Protein AF-A0A1D2RE48-F1 (afdb_monomer_lite)

pLDDT: mean 91.2, std 9.69, range [45.88, 98.5]

Foldseek 3Di:
DPPPLVVVLLVLLLVLLLVLLVVCCVVQPACNLVCCQCVPVVAAFPCLSVLQPVLLSLLLSLLLSCVVSVDQLSSLSSLLSNLVNQLCCCVVVVRPRPDLQPRNDPLSSVLSNQLSVQLSVQCVVCVVPDPLVSLLRSLLRSSLRSSVSSLVRRCCPSPVPRSVPDDPVSVVRSSVSSSVNSSVSSVVSVVVVVVVVD

Structure (mmCIF, N/CA/C/O backbone):
data_AF-A0A1D2RE48-F1
#
_entry.id   AF-A0A1D2RE48-F1
#
loop_
_atom_site.group_PDB
_atom_site.id
_atom_site.type_symbol
_atom_site.label_atom_id
_atom_site.label_alt_id
_atom_site.label_comp_id
_atom_site.label_asym_id
_atom_site.label_entity_id
_atom_site.label_seq_id
_atom_site.pdbx_PDB_ins_code
_atom_site.Cartn_x
_atom_site.Cartn_y
_atom_site.Cartn_z
_atom_site.occupancy
_atom_site.B_iso_or_equiv
_atom_site.auth_seq_id
_atom_site.auth_comp_id
_atom_site.auth_asym_id
_atom_site.auth_atom_id
_atom_site.pdbx_PDB_model_num
ATOM 1 N N . MET A 1 1 ? -22.388 -17.585 22.276 1.00 47.78 1 MET A N 1
ATOM 2 C CA . MET A 1 1 ? -22.727 -16.305 21.601 1.00 47.78 1 MET A CA 1
ATOM 3 C C . MET A 1 1 ? -21.491 -15.509 21.121 1.00 47.78 1 MET A C 1
ATOM 5 O O . MET A 1 1 ? -21.576 -14.301 20.971 1.00 47.78 1 MET A O 1
ATOM 9 N N . ALA A 1 2 ? -20.359 -16.149 20.782 1.00 45.88 2 ALA A N 1
ATOM 10 C CA . ALA A 1 2 ? -19.068 -15.452 20.622 1.00 45.88 2 ALA A CA 1
ATOM 11 C C . ALA A 1 2 ? -18.451 -15.443 19.199 1.00 45.88 2 ALA A C 1
ATOM 13 O O . ALA A 1 2 ? -17.246 -15.269 19.088 1.00 45.88 2 ALA A O 1
ATOM 14 N N . ASN A 1 3 ? -19.219 -15.614 18.109 1.00 53.62 3 ASN A N 1
ATOM 15 C CA . ASN A 1 3 ? -18.614 -15.722 16.760 1.00 53.62 3 ASN A CA 1
ATOM 16 C C . ASN A 1 3 ? -19.202 -14.811 15.660 1.00 53.62 3 ASN A C 1
ATOM 18 O O . ASN A 1 3 ? -18.623 -14.707 14.584 1.00 53.62 3 ASN A O 1
ATOM 22 N N . LYS A 1 4 ? -20.324 -14.113 15.901 1.00 58.78 4 LYS A N 1
ATOM 23 C CA . LYS A 1 4 ? -20.937 -13.238 14.875 1.00 58.78 4 LYS A CA 1
ATOM 24 C C . LYS A 1 4 ? -20.185 -11.920 14.661 1.00 58.78 4 LYS A C 1
ATOM 26 O O . LYS A 1 4 ? -20.141 -11.437 13.536 1.00 58.78 4 LYS A O 1
ATOM 31 N N . THR A 1 5 ? -19.584 -11.365 15.712 1.00 66.00 5 THR A N 1
ATOM 32 C CA . THR A 1 5 ? -18.874 -10.078 15.647 1.00 66.00 5 THR A CA 1
ATOM 33 C C . THR A 1 5 ? -17.610 -10.173 14.796 1.00 66.00 5 THR A C 1
ATOM 35 O O . THR A 1 5 ? -17.372 -9.313 13.961 1.00 66.00 5 THR A O 1
ATOM 38 N N . ASN A 1 6 ? -16.864 -11.277 14.901 1.00 81.69 6 ASN A N 1
ATOM 39 C CA . ASN A 1 6 ? -15.611 -11.445 14.164 1.00 81.69 6 ASN A CA 1
ATOM 40 C C . ASN A 1 6 ? -15.829 -11.546 12.641 1.00 81.69 6 ASN A C 1
ATOM 42 O O . ASN A 1 6 ? -15.106 -10.929 11.865 1.00 81.69 6 ASN A O 1
ATOM 46 N N . LEU A 1 7 ? -16.874 -12.259 12.201 1.00 88.44 7 LEU A N 1
ATOM 47 C CA . LEU A 1 7 ? -17.187 -12.385 10.774 1.00 88.44 7 LEU A CA 1
ATOM 48 C C . LEU A 1 7 ? -17.598 -11.043 10.150 1.00 88.44 7 LEU A C 1
ATOM 50 O O . LEU A 1 7 ? -17.170 -10.727 9.044 1.00 88.44 7 LEU A O 1
ATOM 54 N N . GLN A 1 8 ? -18.411 -10.249 10.853 1.00 91.75 8 GLN A N 1
ATOM 55 C CA . GLN A 1 8 ? -18.842 -8.930 10.378 1.00 91.75 8 GLN A CA 1
ATOM 56 C C . GLN A 1 8 ? -17.664 -7.958 10.250 1.00 91.75 8 GLN A C 1
ATOM 58 O O . GLN A 1 8 ? -17.576 -7.225 9.263 1.00 91.75 8 GLN A O 1
ATOM 63 N N . ASP A 1 9 ? -16.730 -7.991 11.199 1.00 92.81 9 ASP A N 1
ATOM 64 C CA . ASP A 1 9 ? -15.529 -7.157 11.160 1.00 92.81 9 ASP A CA 1
ATOM 65 C C . ASP A 1 9 ? -14.615 -7.548 9.988 1.00 92.81 9 ASP A C 1
ATOM 67 O O . ASP A 1 9 ? -14.162 -6.684 9.235 1.00 92.81 9 ASP A O 1
ATOM 71 N N . MET A 1 10 ? -14.406 -8.851 9.765 1.00 93.81 10 MET A N 1
ATOM 72 C CA . MET A 1 10 ? -13.634 -9.344 8.618 1.00 93.81 10 MET A CA 1
ATOM 73 C C . MET A 1 10 ? -14.313 -9.025 7.281 1.00 93.81 10 MET A C 1
ATOM 75 O O . MET A 1 10 ? -13.632 -8.649 6.324 1.00 93.81 10 MET A O 1
ATOM 79 N N . ALA A 1 11 ? -15.643 -9.124 7.212 1.00 95.25 11 ALA A N 1
ATOM 80 C CA . ALA A 1 11 ? -16.410 -8.747 6.028 1.00 95.25 11 ALA A CA 1
ATOM 81 C C . ALA A 1 11 ? -16.280 -7.246 5.736 1.00 95.25 11 ALA A C 1
ATOM 83 O O . ALA A 1 11 ? -16.045 -6.864 4.593 1.00 95.25 11 ALA A O 1
ATOM 84 N N . THR A 1 12 ? -16.344 -6.401 6.768 1.00 95.19 12 THR A N 1
ATOM 85 C CA . THR A 1 12 ? -16.170 -4.947 6.638 1.00 95.19 12 THR A CA 1
ATOM 86 C C . THR A 1 12 ? -14.757 -4.596 6.173 1.00 95.19 12 THR A C 1
ATOM 88 O O . THR A 1 12 ? -14.592 -3.815 5.237 1.00 95.19 12 THR A O 1
ATOM 91 N N . ALA A 1 13 ? -13.727 -5.204 6.771 1.00 96.94 13 ALA A N 1
ATOM 92 C CA . ALA A 1 13 ? -12.341 -5.002 6.352 1.00 96.94 13 ALA A CA 1
ATOM 93 C C . ALA A 1 13 ? -12.113 -5.434 4.896 1.00 96.94 13 ALA A C 1
ATOM 95 O O . ALA A 1 13 ? -11.496 -4.706 4.119 1.00 96.94 13 ALA A O 1
ATOM 96 N N . SER A 1 14 ? -12.667 -6.585 4.507 1.00 97.81 14 SER A N 1
ATOM 97 C CA . SER A 1 14 ? -12.604 -7.076 3.128 1.00 97.81 14 SER A CA 1
ATOM 98 C C . SER A 1 14 ? -13.310 -6.121 2.168 1.00 97.81 14 SER A C 1
ATOM 100 O O . SER A 1 14 ? -12.743 -5.769 1.140 1.00 97.81 14 SER A O 1
ATOM 102 N N . ALA A 1 15 ? -14.509 -5.644 2.518 1.00 97.62 15 ALA A N 1
ATOM 103 C CA . ALA A 1 15 ? -15.277 -4.710 1.699 1.00 97.62 15 ALA A CA 1
ATOM 104 C C . ALA A 1 15 ? -14.518 -3.400 1.445 1.00 97.62 15 ALA A C 1
ATOM 106 O O . ALA A 1 15 ? -14.530 -2.901 0.324 1.00 97.62 15 ALA A O 1
ATOM 107 N N . ILE A 1 16 ? -13.808 -2.877 2.449 1.00 97.31 16 ILE A N 1
ATOM 108 C CA . ILE A 1 16 ? -12.968 -1.680 2.296 1.00 97.31 16 ILE A CA 1
ATOM 109 C C . ILE A 1 16 ? -11.802 -1.947 1.338 1.00 97.31 16 ILE A C 1
ATOM 111 O O . ILE A 1 16 ? -11.540 -1.126 0.461 1.00 97.31 16 ILE A O 1
ATOM 115 N N . GLY A 1 17 ? -11.138 -3.101 1.456 1.00 97.88 17 GLY A N 1
ATOM 116 C CA . GLY A 1 17 ? -10.084 -3.513 0.526 1.00 97.88 17 GLY A CA 1
ATOM 117 C C . GLY A 1 17 ? -10.578 -3.659 -0.914 1.00 97.88 17 GLY A C 1
ATOM 118 O O . GLY A 1 17 ? -9.961 -3.127 -1.835 1.00 97.88 17 GLY A O 1
ATOM 119 N N . ILE A 1 18 ? -11.725 -4.320 -1.101 1.00 98.12 18 ILE A N 1
ATOM 120 C CA . ILE A 1 18 ? -12.381 -4.506 -2.404 1.00 98.12 18 ILE A CA 1
ATOM 121 C C . ILE A 1 18 ? -12.751 -3.150 -3.014 1.00 98.12 18 ILE A C 1
ATOM 123 O O . ILE A 1 18 ? -12.386 -2.866 -4.153 1.00 98.12 18 ILE A O 1
ATOM 127 N N . ALA A 1 19 ? -13.442 -2.295 -2.255 1.00 97.31 19 ALA A N 1
ATOM 128 C CA . ALA A 1 19 ? -13.843 -0.968 -2.714 1.00 97.31 19 ALA A CA 1
ATOM 129 C C . ALA A 1 19 ? -12.625 -0.101 -3.056 1.00 97.31 19 ALA A C 1
ATOM 131 O O . ALA A 1 19 ? -12.629 0.581 -4.077 1.00 97.31 19 ALA A O 1
ATOM 132 N N . GLY A 1 20 ? -11.565 -0.175 -2.245 1.00 97.06 20 GLY A N 1
ATOM 133 C CA . GLY A 1 20 ? -10.289 0.474 -2.518 1.00 97.06 20 GLY A CA 1
ATOM 134 C C . GLY A 1 20 ? -9.689 0.030 -3.850 1.00 97.06 20 GLY A C 1
ATOM 135 O O . GLY A 1 20 ? -9.349 0.877 -4.668 1.00 97.06 20 GLY A O 1
ATOM 136 N N . ALA A 1 21 ? -9.603 -1.277 -4.106 1.00 95.69 21 ALA A N 1
ATOM 137 C CA . ALA A 1 21 ? -9.046 -1.805 -5.353 1.00 95.69 21 ALA A CA 1
ATOM 138 C C . ALA A 1 21 ? -9.836 -1.343 -6.586 1.00 95.69 21 ALA A C 1
ATOM 140 O O . ALA A 1 21 ? -9.253 -0.881 -7.566 1.00 95.69 21 ALA A O 1
ATOM 141 N N . LEU A 1 22 ? -11.169 -1.405 -6.523 1.00 95.00 22 LEU A N 1
ATOM 142 C CA . LEU A 1 22 ? -12.032 -0.941 -7.613 1.00 95.00 22 LEU A CA 1
ATOM 143 C C . LEU A 1 22 ? -11.905 0.569 -7.840 1.00 95.00 22 LEU A C 1
ATOM 145 O O . LEU A 1 22 ? -11.792 1.014 -8.981 1.00 95.00 22 LEU A O 1
ATOM 149 N N . LEU A 1 23 ? -11.873 1.354 -6.760 1.00 95.06 23 LEU A N 1
ATOM 150 C CA . LEU A 1 23 ? -11.667 2.797 -6.832 1.00 95.06 23 LEU A CA 1
ATOM 151 C C . LEU A 1 23 ? -10.301 3.131 -7.440 1.00 95.06 23 LEU A C 1
ATOM 153 O O . LEU A 1 23 ? -10.205 4.032 -8.268 1.00 95.06 23 LEU A O 1
ATOM 157 N N . PHE A 1 24 ? -9.259 2.390 -7.069 1.00 93.19 24 PHE A N 1
ATOM 158 C CA . PHE A 1 24 ? -7.922 2.567 -7.619 1.00 93.19 24 PHE A CA 1
ATOM 159 C C . PHE A 1 24 ? -7.901 2.346 -9.132 1.00 93.19 24 PHE A C 1
ATOM 161 O O . PHE A 1 24 ? -7.397 3.195 -9.862 1.00 93.19 24 PHE A O 1
ATOM 168 N N . LEU A 1 25 ? -8.492 1.244 -9.605 1.00 90.38 25 LEU A N 1
ATOM 169 C CA . LEU A 1 25 ? -8.598 0.940 -11.037 1.00 90.38 25 LEU A CA 1
ATOM 170 C C . LEU A 1 25 ? -9.382 2.007 -11.807 1.00 90.38 25 LEU A C 1
ATOM 172 O O . LEU A 1 25 ? -9.062 2.287 -12.959 1.00 90.38 25 LEU A O 1
ATOM 176 N N . PHE A 1 26 ? -10.395 2.603 -11.177 1.00 89.69 26 PHE A N 1
ATOM 177 C CA . PHE A 1 26 ? -11.191 3.666 -11.782 1.00 89.69 26 PHE A CA 1
ATOM 178 C C . PHE A 1 26 ? -10.435 5.001 -11.860 1.00 89.69 26 PHE A C 1
ATOM 180 O O . PHE A 1 26 ? -10.482 5.675 -12.886 1.00 89.69 26 PHE A O 1
ATOM 187 N N . ILE A 1 27 ? -9.732 5.389 -10.790 1.00 89.81 27 ILE A N 1
ATOM 188 C CA . ILE A 1 27 ? -8.994 6.663 -10.721 1.00 89.81 27 ILE A CA 1
ATOM 189 C C . ILE A 1 27 ? -7.718 6.619 -11.568 1.00 89.81 27 ILE A C 1
ATOM 191 O O . ILE A 1 27 ? -7.347 7.625 -12.172 1.00 89.81 27 ILE A O 1
ATOM 195 N N . PHE A 1 28 ? -7.040 5.472 -11.609 1.00 86.62 28 PHE A N 1
ATOM 196 C CA . PHE A 1 28 ? -5.761 5.300 -12.291 1.00 86.62 28 PHE A CA 1
ATOM 197 C C . PHE A 1 28 ? -5.899 4.308 -13.449 1.00 86.62 28 PHE A C 1
ATOM 199 O O . PHE A 1 28 ? -5.497 3.147 -13.317 1.00 86.62 28 PHE A O 1
ATOM 206 N N . PRO A 1 29 ? -6.440 4.750 -14.601 1.00 80.44 29 PRO A N 1
ATOM 207 C CA . PRO A 1 29 ? -6.449 3.928 -15.799 1.00 80.44 29 PRO A CA 1
ATOM 208 C C . PRO A 1 29 ? -5.016 3.624 -16.255 1.00 80.44 29 PRO A C 1
ATOM 210 O O . PRO A 1 29 ? -4.044 4.261 -15.835 1.00 80.44 29 PRO A O 1
ATOM 213 N N . SER A 1 30 ? -4.886 2.625 -17.125 1.00 75.38 30 SER A N 1
ATOM 214 C CA . SER A 1 30 ? -3.594 2.135 -17.610 1.00 75.38 30 SER A CA 1
ATOM 215 C C . SER A 1 30 ? -2.660 3.264 -18.067 1.00 75.38 30 SER A C 1
ATOM 217 O O . SER A 1 30 ? -3.074 4.168 -18.789 1.00 75.38 30 SER A O 1
ATOM 219 N N . GLY A 1 31 ? -1.403 3.227 -17.617 1.00 74.88 31 GLY A N 1
ATOM 220 C CA . GLY A 1 31 ? -0.375 4.213 -17.964 1.00 74.88 31 GLY A CA 1
ATOM 221 C C . GLY A 1 31 ? -0.440 5.535 -17.190 1.00 74.88 31 GLY A C 1
ATOM 222 O O . GLY A 1 31 ? 0.583 6.206 -17.092 1.00 74.88 31 GLY A O 1
ATOM 223 N N . ALA A 1 32 ? -1.564 5.881 -16.545 1.00 83.44 32 ALA A N 1
ATOM 224 C CA . ALA A 1 32 ? -1.713 7.159 -15.838 1.00 83.44 32 ALA A CA 1
ATOM 225 C C . ALA A 1 32 ? -0.663 7.354 -14.732 1.00 83.44 32 ALA A C 1
ATOM 227 O O . ALA A 1 32 ? -0.116 8.444 -14.569 1.00 83.44 32 ALA A O 1
ATOM 228 N N . ILE A 1 33 ? -0.341 6.285 -13.995 1.00 84.56 33 ILE A N 1
ATOM 229 C CA . ILE A 1 33 ? 0.697 6.319 -12.955 1.00 84.56 33 ILE A CA 1
ATOM 230 C C . ILE A 1 33 ? 2.073 6.543 -13.584 1.00 84.56 33 ILE A C 1
ATOM 232 O O . ILE A 1 33 ? 2.831 7.375 -13.093 1.00 84.56 33 ILE A O 1
ATOM 236 N N . SER A 1 34 ? 2.387 5.845 -14.677 1.00 83.69 34 SER A N 1
ATOM 237 C CA . SER A 1 34 ? 3.665 5.994 -15.382 1.00 83.69 34 SER A CA 1
ATOM 238 C C . SER A 1 34 ? 3.855 7.426 -15.882 1.00 83.69 34 SER A C 1
ATOM 240 O O . SER A 1 34 ? 4.864 8.059 -15.575 1.00 83.69 34 SER A O 1
ATOM 242 N N . THR A 1 35 ? 2.841 7.974 -16.560 1.00 84.75 35 THR A N 1
ATOM 243 C CA . THR A 1 35 ? 2.819 9.358 -17.050 1.00 84.75 35 THR A CA 1
ATOM 244 C C . THR A 1 35 ? 2.980 10.352 -15.903 1.00 84.75 35 THR A C 1
ATOM 246 O O . THR A 1 35 ? 3.841 11.231 -15.956 1.00 84.75 35 THR A O 1
ATOM 249 N N . LEU A 1 36 ? 2.219 10.193 -14.815 1.00 86.06 36 LEU A N 1
ATOM 250 C CA . LEU A 1 36 ? 2.325 11.083 -13.661 1.00 86.06 36 LEU A CA 1
ATOM 251 C C . LEU A 1 36 ? 3.730 11.040 -13.042 1.00 86.06 36 LEU A C 1
ATOM 253 O O . LEU A 1 36 ? 4.305 12.083 -12.741 1.00 86.06 36 LEU A O 1
ATOM 257 N N . MET A 1 37 ? 4.307 9.852 -12.857 1.00 90.00 37 MET A N 1
ATOM 258 C CA . MET A 1 37 ? 5.607 9.719 -12.198 1.00 90.00 37 MET A CA 1
ATOM 259 C C . MET A 1 37 ? 6.763 10.185 -13.084 1.00 90.00 37 MET A C 1
ATOM 261 O O . MET A 1 37 ? 7.651 10.887 -12.601 1.00 90.00 37 MET A O 1
ATOM 265 N N . HIS A 1 38 ? 6.775 9.804 -14.360 1.00 86.06 38 HIS A N 1
ATOM 266 C CA . HIS A 1 38 ? 7.942 9.977 -15.223 1.00 86.06 38 HIS A CA 1
ATOM 267 C C . HIS A 1 38 ? 7.856 11.201 -16.134 1.00 86.06 38 HIS A C 1
ATOM 269 O O . HIS A 1 38 ? 8.873 11.862 -16.335 1.00 86.06 38 HIS A O 1
ATOM 275 N N . GLU A 1 39 ? 6.675 11.545 -16.646 1.00 87.44 39 GLU A N 1
ATOM 276 C CA . GLU A 1 39 ? 6.517 12.696 -17.542 1.00 87.44 39 GLU A CA 1
ATOM 277 C C . GLU A 1 39 ? 6.226 13.980 -16.761 1.00 87.44 39 GLU A C 1
ATOM 279 O O . GLU A 1 39 ? 6.825 15.021 -17.035 1.00 87.44 39 GLU A O 1
ATOM 284 N N . VAL A 1 40 ? 5.360 13.901 -15.743 1.00 89.38 40 VAL A N 1
ATOM 285 C CA . VAL A 1 40 ? 4.953 15.073 -14.950 1.00 89.38 40 VAL A CA 1
ATOM 286 C C . VAL A 1 40 ? 5.930 15.338 -13.805 1.00 89.38 40 VAL A C 1
ATOM 288 O O . VAL A 1 40 ? 6.535 16.407 -13.740 1.00 89.38 40 VAL A O 1
ATOM 291 N N . LEU A 1 41 ? 6.114 14.368 -12.904 1.00 87.88 41 LEU A N 1
ATOM 292 C CA . LEU A 1 41 ? 6.952 14.539 -11.709 1.00 87.88 41 LEU A CA 1
ATOM 293 C C . LEU A 1 41 ? 8.444 14.288 -11.964 1.00 87.88 41 LEU A C 1
ATOM 295 O O . LEU A 1 41 ? 9.266 14.599 -11.103 1.00 87.88 41 LEU A O 1
ATOM 299 N N . LYS A 1 42 ? 8.802 13.744 -13.137 1.00 91.06 42 LYS A N 1
ATOM 300 C CA . LYS A 1 42 ? 10.187 13.444 -13.547 1.00 91.06 42 LYS A CA 1
ATOM 301 C C . LYS A 1 42 ? 10.957 12.604 -12.520 1.00 91.06 42 LYS A C 1
ATOM 303 O O . LYS A 1 42 ? 12.168 12.757 -12.350 1.00 91.06 42 LYS A O 1
ATOM 308 N N . LEU A 1 43 ? 10.258 11.711 -11.824 1.00 89.19 43 LEU A N 1
ATOM 309 C CA . LEU A 1 43 ? 10.846 10.858 -10.801 1.00 89.19 43 LEU A CA 1
ATOM 310 C C . LEU A 1 43 ? 11.591 9.673 -11.432 1.00 89.19 43 LEU A C 1
ATOM 312 O O . LEU A 1 43 ? 11.124 9.093 -12.421 1.00 89.19 43 LEU A O 1
ATOM 316 N N . PRO A 1 44 ? 12.752 9.287 -10.876 1.00 87.62 44 PRO A N 1
ATOM 317 C CA . PRO A 1 44 ? 13.596 8.275 -11.485 1.00 87.62 44 PRO A CA 1
ATOM 318 C C . PRO A 1 44 ? 13.227 6.852 -11.061 1.00 87.62 44 PRO A C 1
ATOM 320 O O . PRO A 1 44 ? 13.031 6.572 -9.884 1.00 87.62 44 PRO A O 1
ATOM 323 N N . GLY A 1 45 ? 13.319 5.923 -12.013 1.00 84.19 45 GLY A N 1
ATOM 324 C CA . GLY A 1 45 ? 13.433 4.491 -11.734 1.00 84.19 45 GLY A CA 1
ATOM 325 C C . GLY A 1 45 ? 12.109 3.720 -11.666 1.00 84.19 45 GLY A C 1
ATOM 326 O O . GLY A 1 45 ? 11.045 4.299 -11.448 1.00 84.19 45 GLY A O 1
ATOM 327 N N . PRO A 1 46 ? 12.162 2.394 -11.877 1.00 84.75 46 PRO A N 1
ATOM 328 C CA . PRO A 1 46 ? 10.984 1.547 -11.781 1.00 84.75 46 PRO A CA 1
ATOM 329 C C . PRO A 1 46 ? 10.525 1.456 -10.319 1.00 84.75 46 PRO A C 1
ATOM 331 O O . PRO A 1 46 ? 11.337 1.471 -9.397 1.00 84.75 46 PRO A O 1
ATOM 334 N N . GLY A 1 47 ? 9.214 1.372 -10.098 1.00 85.06 47 GLY A N 1
ATOM 335 C CA . GLY A 1 47 ? 8.646 1.231 -8.754 1.00 85.06 47 GLY A CA 1
ATOM 336 C C . GLY A 1 47 ? 8.354 2.527 -8.007 1.00 85.06 47 GLY A C 1
ATOM 337 O O . GLY A 1 47 ? 7.695 2.464 -6.974 1.00 85.06 47 GLY A O 1
ATOM 338 N N . VAL A 1 48 ? 8.702 3.699 -8.553 1.00 89.75 48 VAL A N 1
ATOM 339 C CA . VAL A 1 48 ? 8.229 4.983 -8.003 1.00 89.75 48 VAL A CA 1
ATOM 340 C C . VAL A 1 48 ? 6.710 5.005 -7.908 1.00 89.75 48 VAL A C 1
ATOM 342 O O . VAL A 1 48 ? 6.179 5.313 -6.853 1.00 89.75 48 VAL A O 1
ATOM 345 N N . GLY A 1 49 ? 5.991 4.619 -8.965 1.00 89.31 49 GLY A N 1
ATOM 346 C CA . GLY A 1 49 ? 4.526 4.576 -8.921 1.00 89.31 49 GLY A CA 1
ATOM 347 C C . GLY A 1 49 ? 3.983 3.648 -7.830 1.00 89.31 49 GLY A C 1
ATOM 348 O O . GLY A 1 49 ? 2.950 3.936 -7.226 1.00 89.31 49 GLY A O 1
ATOM 349 N N . PHE A 1 50 ? 4.716 2.572 -7.527 1.00 90.00 50 PHE A N 1
ATOM 350 C CA . PHE A 1 50 ? 4.364 1.656 -6.449 1.00 90.00 50 PHE A CA 1
ATOM 351 C C . PHE A 1 50 ? 4.548 2.306 -5.082 1.00 90.00 50 PHE A C 1
ATOM 353 O O . PHE A 1 50 ? 3.611 2.287 -4.297 1.00 90.00 50 PHE A O 1
ATOM 360 N N . GLY A 1 51 ? 5.699 2.923 -4.818 1.00 89.94 51 GLY A N 1
ATOM 361 C CA . GLY A 1 51 ? 5.953 3.583 -3.535 1.00 89.94 51 GLY A CA 1
ATOM 362 C C . GLY A 1 51 ? 5.199 4.904 -3.350 1.00 89.94 51 GLY A C 1
ATOM 363 O O . GLY A 1 51 ? 4.868 5.284 -2.240 1.00 89.94 51 GLY A O 1
ATOM 364 N N . VAL A 1 52 ? 4.897 5.635 -4.423 1.00 93.38 52 VAL A N 1
ATOM 365 C CA . VAL A 1 52 ? 4.287 6.973 -4.333 1.00 93.38 52 VAL A CA 1
ATOM 366 C C . VAL A 1 52 ? 2.769 6.922 -4.402 1.00 93.38 52 VAL A C 1
ATOM 368 O O . VAL A 1 52 ? 2.112 7.779 -3.828 1.00 93.38 52 VAL A O 1
ATOM 371 N N . VAL A 1 53 ? 2.175 5.954 -5.091 1.00 93.75 53 VAL A N 1
ATOM 372 C CA . VAL A 1 53 ? 0.716 5.924 -5.266 1.00 93.75 53 VAL A CA 1
ATOM 373 C C . VAL A 1 53 ? 0.157 4.618 -4.740 1.00 93.75 53 VAL A C 1
ATOM 375 O O . VAL A 1 53 ? -0.713 4.621 -3.875 1.00 93.75 53 VAL A O 1
ATOM 378 N N . PHE A 1 54 ? 0.678 3.498 -5.231 1.00 92.69 54 PHE A N 1
ATOM 379 C CA . PHE A 1 54 ? 0.052 2.201 -5.025 1.00 92.69 54 PHE A CA 1
ATOM 380 C C . PHE A 1 54 ? 0.075 1.739 -3.556 1.00 92.69 54 PHE A C 1
ATOM 382 O O . PHE A 1 54 ? -0.972 1.472 -2.964 1.00 92.69 54 PHE A O 1
ATOM 389 N N . GLY A 1 55 ? 1.264 1.658 -2.963 1.00 96.00 55 GLY A N 1
ATOM 390 C CA . GLY A 1 55 ? 1.484 1.259 -1.576 1.00 96.00 55 GLY A CA 1
ATOM 391 C C . GLY A 1 55 ? 0.816 2.211 -0.581 1.00 96.00 55 GLY A C 1
ATOM 392 O O . GLY A 1 55 ? 0.013 1.737 0.227 1.00 96.00 55 GLY A O 1
ATOM 393 N N . PRO A 1 56 ? 1.006 3.543 -0.685 1.00 97.44 56 PRO A N 1
ATOM 394 C CA . PRO A 1 56 ? 0.328 4.520 0.167 1.00 97.44 56 PRO A CA 1
ATOM 395 C C . PRO A 1 56 ? -1.199 4.441 0.108 1.00 97.44 56 PRO A C 1
ATOM 397 O O . PRO A 1 56 ? -1.861 4.509 1.145 1.00 97.44 56 PRO A O 1
ATOM 400 N N . PHE A 1 57 ? -1.772 4.259 -1.085 1.00 97.31 57 PHE A N 1
ATOM 401 C CA . PHE A 1 57 ? -3.217 4.120 -1.253 1.00 97.31 57 PHE A CA 1
ATOM 402 C C . PHE A 1 57 ? -3.742 2.845 -0.584 1.00 97.31 57 PHE A C 1
ATOM 404 O O . PHE A 1 57 ? -4.699 2.889 0.191 1.00 97.31 57 PHE A O 1
ATOM 411 N N . MET A 1 58 ? -3.082 1.709 -0.821 1.00 97.69 58 MET A N 1
ATOM 412 C CA . MET A 1 58 ? -3.438 0.436 -0.194 1.00 97.69 58 MET A CA 1
ATOM 413 C C . MET A 1 58 ? -3.300 0.501 1.336 1.00 97.69 58 MET A C 1
ATOM 415 O O . MET A 1 58 ? -4.189 0.042 2.059 1.00 97.69 58 MET A O 1
ATOM 419 N N . ALA A 1 59 ? -2.240 1.140 1.841 1.00 98.25 59 ALA A N 1
ATOM 420 C CA . ALA A 1 59 ? -2.047 1.390 3.265 1.00 98.25 59 ALA A CA 1
ATOM 421 C C . ALA A 1 59 ? -3.164 2.267 3.849 1.00 98.25 59 ALA A C 1
ATOM 423 O O . ALA A 1 59 ? -3.662 1.969 4.933 1.00 98.25 59 ALA A O 1
ATOM 424 N N . ALA A 1 60 ? -3.615 3.304 3.137 1.00 98.00 60 ALA A N 1
ATOM 425 C CA . ALA A 1 60 ? -4.750 4.124 3.559 1.00 98.00 60 ALA A CA 1
ATOM 426 C C . ALA A 1 60 ? -6.046 3.308 3.679 1.00 98.00 60 ALA A C 1
ATOM 428 O O . ALA A 1 60 ? -6.729 3.404 4.699 1.00 98.00 60 ALA A O 1
ATOM 429 N N . CYS A 1 61 ? -6.362 2.451 2.702 1.00 98.00 61 CYS A N 1
ATOM 430 C CA . CYS A 1 61 ? -7.514 1.547 2.793 1.00 98.00 61 CYS A CA 1
ATOM 431 C C . CYS A 1 61 ? -7.404 0.608 4.005 1.00 98.00 61 CYS A C 1
ATOM 433 O O . CYS A 1 61 ? -8.355 0.464 4.775 1.00 98.00 61 CYS A O 1
ATOM 435 N N . ALA A 1 62 ? -6.229 0.015 4.222 1.00 97.94 62 ALA A N 1
ATOM 436 C CA . ALA A 1 62 ? -5.985 -0.897 5.333 1.00 97.94 62 ALA A CA 1
ATOM 437 C C . ALA A 1 62 ? -6.055 -0.197 6.708 1.00 97.94 62 ALA A C 1
ATOM 439 O O . ALA A 1 62 ? -6.630 -0.737 7.657 1.00 97.94 62 ALA A O 1
ATOM 440 N N . LEU A 1 63 ? -5.548 1.035 6.815 1.00 97.81 63 LEU A N 1
ATOM 441 C CA . LEU A 1 63 ? -5.693 1.884 8.000 1.00 97.81 63 LEU A CA 1
ATOM 442 C C . LEU A 1 63 ? -7.162 2.240 8.263 1.00 97.81 63 LEU A C 1
ATOM 444 O O . LEU A 1 63 ? -7.608 2.190 9.414 1.00 97.81 63 LEU A O 1
ATOM 448 N N . ALA A 1 64 ? -7.930 2.552 7.216 1.00 97.00 64 ALA A N 1
ATOM 449 C CA . ALA A 1 64 ? -9.364 2.793 7.325 1.00 97.00 64 ALA A CA 1
ATOM 450 C C . ALA A 1 64 ? -10.114 1.561 7.843 1.00 97.00 64 ALA A C 1
ATOM 452 O O . ALA A 1 64 ? -10.890 1.673 8.797 1.00 97.00 64 ALA A O 1
ATOM 453 N N . ALA A 1 65 ? -9.816 0.380 7.297 1.00 96.75 65 ALA A N 1
ATOM 454 C CA . ALA A 1 65 ? -10.369 -0.889 7.758 1.00 96.75 65 ALA A CA 1
ATOM 455 C C . ALA A 1 65 ? -10.042 -1.173 9.228 1.00 96.75 65 ALA A C 1
ATOM 457 O O . ALA A 1 65 ? -10.943 -1.470 10.019 1.00 96.75 65 ALA A O 1
ATOM 458 N N . SER A 1 66 ? -8.777 -1.014 9.623 1.00 95.69 66 SER A N 1
ATOM 459 C CA . SER A 1 66 ? -8.352 -1.182 11.016 1.00 95.69 66 SER A CA 1
ATOM 460 C C . SER A 1 66 ? -9.081 -0.220 11.953 1.00 95.69 66 SER A C 1
ATOM 462 O O . SER A 1 66 ? -9.549 -0.610 13.025 1.00 95.69 66 SER A O 1
ATOM 4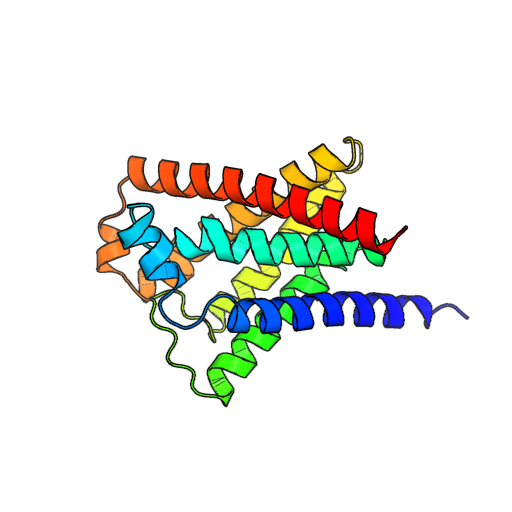64 N N . ARG A 1 67 ? -9.271 1.036 11.535 1.00 95.12 67 ARG A N 1
ATOM 465 C CA . ARG A 1 67 ? -9.915 2.046 12.376 1.00 95.12 67 ARG A CA 1
ATOM 466 C C . ARG A 1 67 ? -11.424 1.873 12.525 1.00 95.12 67 ARG A C 1
ATOM 468 O O . ARG A 1 67 ? -11.961 2.234 13.580 1.00 95.12 67 ARG A O 1
ATOM 475 N N . LEU A 1 68 ? -12.097 1.416 11.470 1.00 94.12 68 LEU A N 1
ATOM 476 C CA . LEU A 1 68 ? -13.548 1.217 11.447 1.00 94.12 68 LEU A CA 1
ATOM 477 C C . LEU A 1 68 ? -13.956 -0.033 12.223 1.00 94.12 68 LEU A C 1
ATOM 479 O O . LEU A 1 68 ? -14.903 0.029 12.998 1.00 94.12 68 LEU A O 1
ATOM 483 N N . THR A 1 69 ? -13.205 -1.122 12.071 1.00 93.12 69 THR A N 1
ATOM 484 C CA . THR A 1 69 ? -13.480 -2.390 12.766 1.00 93.12 69 THR A CA 1
ATOM 485 C C . THR A 1 69 ? -12.935 -2.406 14.195 1.00 93.12 69 THR A C 1
ATOM 487 O O . THR A 1 69 ? -13.501 -3.039 15.082 1.00 93.12 69 THR A O 1
ATOM 490 N N . GLY A 1 70 ? -11.809 -1.728 14.448 1.00 90.88 70 GLY A N 1
ATOM 491 C CA . GLY A 1 70 ? -11.109 -1.784 15.733 1.00 90.88 70 GLY A CA 1
ATOM 492 C C . GLY A 1 70 ? -10.565 -3.176 16.078 1.00 90.88 70 GLY A C 1
ATOM 493 O O . GLY A 1 70 ? -10.246 -3.434 17.242 1.00 90.88 70 GLY A O 1
ATOM 494 N N . LYS A 1 71 ? -10.481 -4.088 15.100 1.00 91.38 71 LYS A N 1
ATOM 495 C CA . LYS A 1 71 ? -9.995 -5.458 15.288 1.00 91.38 71 LYS A CA 1
ATOM 496 C C . LYS A 1 71 ? -8.574 -5.624 14.772 1.00 91.38 71 LYS A C 1
ATOM 498 O O . LYS A 1 71 ? -8.160 -4.986 13.807 1.00 91.38 71 LYS A O 1
ATOM 503 N N . ARG A 1 72 ? -7.845 -6.537 15.419 1.00 91.06 72 ARG A N 1
ATOM 504 C CA . ARG A 1 72 ? -6.569 -7.048 14.903 1.00 91.06 72 ARG A CA 1
ATOM 505 C C . ARG A 1 72 ? -6.815 -7.747 13.570 1.00 91.06 72 ARG A C 1
ATOM 507 O O . ARG A 1 72 ? -7.873 -8.348 13.398 1.00 91.06 72 ARG A O 1
ATOM 514 N N . TRP A 1 73 ? -5.821 -7.710 12.691 1.00 95.06 73 TRP A N 1
ATOM 515 C CA . TRP A 1 73 ? -5.833 -8.311 11.349 1.00 95.06 73 TRP A CA 1
ATOM 516 C C . TRP A 1 73 ? -6.688 -7.600 10.301 1.00 95.06 73 TRP A C 1
ATOM 518 O O . TRP A 1 73 ? -6.634 -7.983 9.135 1.00 95.06 73 TRP A O 1
ATOM 528 N N . ALA A 1 74 ? -7.445 -6.563 10.655 1.00 96.25 74 ALA A N 1
ATOM 529 C CA . ALA A 1 74 ? -8.269 -5.840 9.695 1.00 96.25 74 ALA A CA 1
ATOM 530 C C . ALA A 1 74 ? -7.443 -5.184 8.575 1.00 96.25 74 ALA A C 1
ATOM 532 O O . ALA A 1 74 ? -7.865 -5.210 7.420 1.00 96.25 74 ALA A O 1
ATOM 533 N N . ALA A 1 75 ? -6.251 -4.658 8.874 1.00 97.12 75 ALA A N 1
ATOM 534 C CA . ALA A 1 75 ? -5.358 -4.124 7.849 1.00 97.12 75 ALA A CA 1
ATOM 535 C C . ALA A 1 75 ? -4.818 -5.235 6.934 1.00 97.12 75 ALA A C 1
ATOM 537 O O . ALA A 1 75 ? -4.820 -5.078 5.713 1.00 97.12 75 ALA A O 1
ATOM 538 N N . ALA A 1 76 ? -4.430 -6.382 7.500 1.00 97.94 76 ALA A N 1
ATOM 539 C CA . ALA A 1 76 ? -3.965 -7.534 6.727 1.00 97.94 76 ALA A CA 1
ATOM 540 C C . ALA A 1 76 ? -5.057 -8.093 5.801 1.00 97.94 76 ALA A C 1
ATOM 542 O O . ALA A 1 76 ? -4.812 -8.293 4.613 1.00 97.94 76 ALA A O 1
ATOM 543 N N . VAL A 1 77 ? -6.273 -8.277 6.322 1.00 98.00 77 VAL A N 1
ATOM 544 C CA . VAL A 1 77 ? -7.435 -8.756 5.559 1.00 98.00 77 VAL A CA 1
ATOM 545 C C . VAL A 1 77 ? -7.810 -7.767 4.458 1.00 98.00 77 VAL A C 1
ATOM 547 O O . VAL A 1 77 ? -7.987 -8.176 3.314 1.00 98.00 77 VAL A O 1
ATOM 550 N N . SER A 1 78 ? -7.877 -6.469 4.769 1.00 98.31 78 SER A N 1
ATOM 551 C CA . SER A 1 78 ? -8.172 -5.434 3.774 1.00 98.31 78 SER A CA 1
ATOM 552 C C . SER A 1 78 ? -7.128 -5.408 2.659 1.00 98.31 78 SER A C 1
ATOM 554 O O . SER A 1 78 ? -7.490 -5.314 1.490 1.00 98.31 78 SER A O 1
ATOM 556 N N . SER A 1 79 ? -5.841 -5.507 2.996 1.00 98.19 79 SER A N 1
AT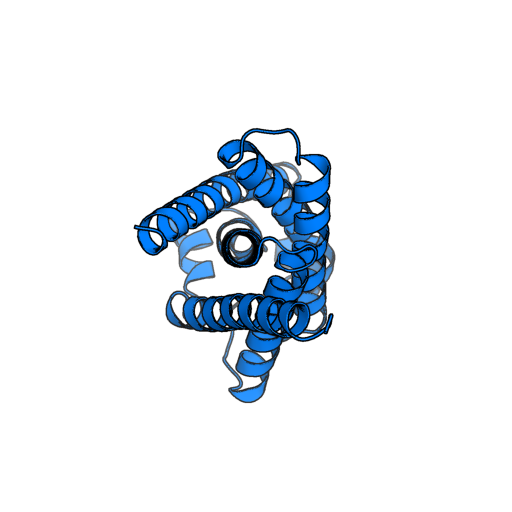OM 557 C CA . SER A 1 79 ? -4.757 -5.498 2.009 1.00 98.19 79 SER A CA 1
ATOM 558 C C . SER A 1 79 ? -4.754 -6.766 1.146 1.00 98.19 79 SER A C 1
ATOM 560 O O . SER A 1 79 ? -4.595 -6.696 -0.070 1.00 98.19 79 SER A O 1
ATOM 562 N N . ALA A 1 80 ? -5.015 -7.933 1.745 1.00 98.06 80 ALA A N 1
ATOM 563 C CA . ALA A 1 80 ? -5.161 -9.187 1.009 1.00 98.06 80 ALA A CA 1
ATOM 564 C C . ALA A 1 80 ? -6.369 -9.150 0.059 1.00 98.06 80 ALA A C 1
ATOM 566 O O . ALA A 1 80 ? -6.247 -9.530 -1.103 1.00 98.06 80 ALA A O 1
ATOM 567 N N . ALA A 1 81 ? -7.518 -8.646 0.518 1.00 98.00 81 ALA A N 1
ATOM 568 C CA . ALA A 1 81 ? -8.707 -8.483 -0.315 1.00 98.00 81 ALA A CA 1
ATOM 569 C C . ALA A 1 81 ? -8.453 -7.511 -1.477 1.00 98.00 81 ALA A C 1
ATOM 571 O O . ALA A 1 81 ? -8.815 -7.809 -2.613 1.00 98.00 81 ALA A O 1
ATOM 572 N N . PHE A 1 82 ? -7.765 -6.395 -1.211 1.00 97.69 82 PHE A N 1
ATOM 573 C CA . PHE A 1 82 ? -7.328 -5.454 -2.239 1.00 97.69 82 PHE A CA 1
ATOM 574 C C . PHE A 1 82 ? -6.472 -6.156 -3.301 1.00 97.69 82 PHE A C 1
ATOM 576 O O . PHE A 1 82 ? -6.783 -6.100 -4.491 1.00 97.69 82 PHE A O 1
ATOM 583 N N . GLY A 1 83 ? -5.421 -6.861 -2.870 1.00 96.12 83 GLY A N 1
ATOM 584 C CA . GLY A 1 83 ? -4.525 -7.595 -3.761 1.00 96.12 83 GLY A CA 1
ATOM 585 C C . GLY A 1 83 ? -5.259 -8.651 -4.586 1.00 96.12 83 GLY A C 1
ATOM 586 O O . GLY A 1 83 ? -5.061 -8.727 -5.794 1.00 96.12 83 GLY A O 1
ATOM 587 N N . ALA A 1 84 ? -6.150 -9.424 -3.959 1.00 96.44 84 ALA A N 1
ATOM 588 C CA . ALA A 1 84 ? -6.930 -10.465 -4.625 1.00 96.44 84 ALA A CA 1
ATOM 589 C C . ALA A 1 84 ? -7.863 -9.892 -5.699 1.00 96.44 84 ALA A C 1
ATOM 591 O O . ALA A 1 84 ? -7.933 -10.438 -6.800 1.00 96.44 84 ALA A O 1
ATOM 592 N N . VAL A 1 85 ? -8.553 -8.782 -5.412 1.00 95.81 85 VAL A N 1
ATOM 593 C CA . VAL A 1 85 ? -9.422 -8.113 -6.391 1.00 95.81 85 VAL A CA 1
ATOM 594 C C . VAL A 1 85 ? -8.608 -7.545 -7.536 1.00 95.81 85 VAL A C 1
ATOM 596 O O . VAL A 1 85 ? -8.946 -7.812 -8.684 1.00 95.81 85 VAL A O 1
ATOM 599 N N . MET A 1 86 ? -7.522 -6.825 -7.250 1.00 92.19 86 MET A N 1
ATOM 600 C CA . MET A 1 86 ? -6.627 -6.321 -8.294 1.00 92.19 86 MET A CA 1
ATOM 601 C C . MET A 1 86 ? -6.136 -7.460 -9.186 1.00 92.19 86 MET A C 1
ATOM 603 O O . MET A 1 86 ? -6.230 -7.365 -10.409 1.00 92.19 86 MET A O 1
ATOM 607 N N . SER A 1 87 ? -5.683 -8.565 -8.585 1.00 91.38 87 SER A N 1
ATOM 608 C CA . SER A 1 87 ? -5.202 -9.717 -9.340 1.00 91.38 87 SER A CA 1
ATOM 609 C C . SER A 1 87 ? -6.297 -10.361 -10.190 1.00 91.38 87 SER A C 1
ATOM 611 O O . SER A 1 87 ? -6.069 -10.674 -11.358 1.00 91.38 87 SER A O 1
ATOM 613 N N . THR A 1 88 ? -7.499 -10.511 -9.632 1.00 91.50 88 THR A N 1
ATOM 614 C CA . THR A 1 88 ? -8.642 -11.129 -10.315 1.00 91.50 88 THR A CA 1
ATOM 615 C C . THR A 1 88 ? -9.154 -10.252 -11.449 1.00 91.50 88 THR A C 1
ATOM 617 O O . THR A 1 88 ? -9.321 -10.738 -12.558 1.00 91.50 88 THR A O 1
ATOM 620 N N . VAL A 1 89 ? -9.373 -8.958 -11.208 1.00 90.62 89 VAL A N 1
ATOM 621 C CA . VAL A 1 89 ? -9.922 -8.035 -12.210 1.00 90.62 89 VAL A CA 1
ATOM 622 C C . VAL A 1 89 ? -8.951 -7.877 -13.376 1.00 90.62 89 VAL A C 1
ATOM 624 O O . VAL A 1 89 ? -9.361 -8.007 -14.526 1.00 90.62 89 VAL A O 1
ATOM 627 N N . VAL A 1 90 ? -7.657 -7.682 -13.105 1.00 86.88 90 VAL A N 1
ATOM 628 C CA . VAL A 1 90 ? -6.659 -7.581 -14.179 1.00 86.88 90 VAL A CA 1
ATOM 629 C C . VAL A 1 90 ? -6.594 -8.873 -14.999 1.00 86.88 90 VAL A C 1
ATOM 631 O O . VAL A 1 90 ? -6.583 -8.804 -16.226 1.00 86.88 90 VAL A O 1
ATOM 634 N N . SER A 1 91 ? -6.631 -10.040 -14.345 1.00 84.56 91 SER A N 1
ATOM 635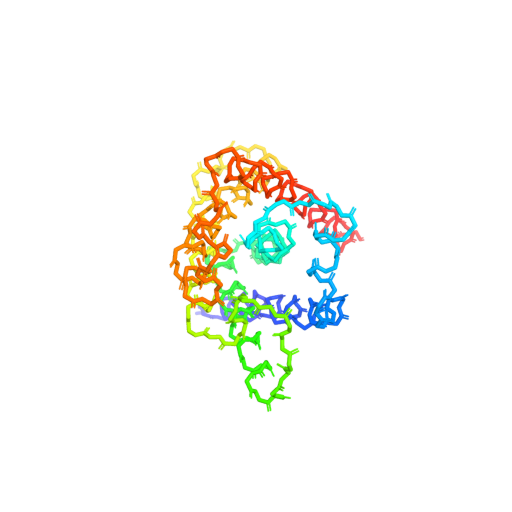 C CA . SER A 1 91 ? -6.567 -11.339 -15.031 1.00 84.56 91 SER A CA 1
ATOM 636 C C . SER A 1 91 ? -7.837 -11.668 -15.824 1.00 84.56 91 SER A C 1
ATOM 638 O O . SER A 1 91 ? -7.748 -12.131 -16.955 1.00 84.56 91 SER A O 1
ATOM 640 N N . VAL A 1 92 ? -9.024 -11.432 -15.254 1.00 86.88 92 VAL A N 1
ATOM 641 C CA . VAL A 1 92 ? -10.320 -11.790 -15.862 1.00 86.88 92 VAL A CA 1
ATOM 642 C C . VAL A 1 92 ? -10.665 -10.870 -17.027 1.00 86.88 92 VAL A C 1
ATOM 644 O O . VAL A 1 92 ? -11.118 -11.341 -18.066 1.00 86.88 92 VAL A O 1
ATOM 647 N N . PHE A 1 93 ? -10.438 -9.565 -16.876 1.00 84.69 93 PHE A N 1
ATOM 648 C CA . PHE A 1 93 ? -10.749 -8.587 -17.922 1.00 84.69 93 PHE A CA 1
ATOM 649 C C . PHE A 1 93 ? -9.588 -8.362 -18.894 1.00 84.69 93 PHE A C 1
ATOM 651 O O . PHE A 1 93 ? -9.705 -7.532 -19.793 1.00 84.69 93 PHE A O 1
ATOM 658 N N . ASN A 1 94 ? -8.480 -9.094 -18.715 1.00 78.31 94 ASN A N 1
ATOM 659 C CA . ASN A 1 94 ? -7.261 -8.996 -19.514 1.00 78.31 94 ASN A CA 1
ATOM 660 C C . ASN A 1 94 ? -6.833 -7.534 -19.722 1.00 78.31 94 ASN A C 1
ATOM 662 O O . ASN A 1 94 ? -6.512 -7.099 -20.831 1.00 78.31 94 ASN A O 1
ATOM 666 N N . LEU A 1 95 ? -6.924 -6.749 -18.642 1.00 77.62 95 LEU A N 1
ATOM 667 C CA . LEU A 1 95 ? -6.639 -5.324 -18.693 1.00 77.62 95 LEU A CA 1
ATOM 668 C C . LEU A 1 95 ? -5.170 -5.170 -19.063 1.00 77.62 95 LEU A C 1
ATOM 670 O O . LEU A 1 95 ? -4.294 -5.656 -18.348 1.00 77.62 95 LEU A O 1
ATOM 674 N N . GLN A 1 96 ? -4.897 -4.479 -20.169 1.00 68.31 96 GLN A N 1
ATOM 675 C CA . GLN A 1 96 ? -3.535 -4.100 -20.520 1.00 68.31 96 GLN A CA 1
ATOM 676 C C . GLN A 1 96 ? -3.031 -3.134 -19.454 1.00 68.31 96 GLN A C 1
ATOM 678 O O . GLN A 1 96 ? -3.264 -1.932 -19.540 1.00 68.31 96 GLN A O 1
ATOM 683 N N . THR A 1 97 ? -2.376 -3.645 -18.417 1.00 64.75 97 THR A N 1
ATOM 684 C CA . THR A 1 97 ? -1.700 -2.815 -17.427 1.00 64.75 97 THR A CA 1
ATOM 685 C C . THR A 1 97 ? -0.377 -2.385 -18.036 1.00 64.75 97 THR A C 1
ATOM 687 O O . THR A 1 97 ? 0.556 -3.182 -18.138 1.00 64.75 97 THR A O 1
ATOM 690 N N . ALA A 1 98 ? -0.313 -1.141 -18.494 1.00 53.50 98 ALA A N 1
ATOM 691 C CA . ALA A 1 98 ? 0.879 -0.549 -19.070 1.00 53.50 98 ALA A CA 1
ATOM 692 C C . ALA A 1 98 ? 1.884 -0.256 -17.953 1.00 53.50 98 ALA A C 1
ATOM 694 O O . ALA A 1 98 ? 1.979 0.886 -17.533 1.00 53.50 98 ALA A O 1
ATOM 695 N N . ASP A 1 99 ? 2.552 -1.273 -17.394 1.00 61.44 99 ASP A N 1
ATOM 696 C CA . ASP A 1 99 ? 3.823 -1.096 -16.677 1.00 61.44 99 ASP A CA 1
ATOM 697 C C . ASP A 1 99 ? 4.403 -2.406 -16.102 1.00 61.44 99 ASP A C 1
ATOM 699 O O . ASP A 1 99 ? 3.682 -3.384 -15.885 1.00 61.44 99 ASP A O 1
ATOM 703 N N . PRO A 1 100 ? 5.704 -2.418 -15.742 1.00 61.56 100 PRO A N 1
ATOM 704 C CA . PRO A 1 100 ? 6.398 -3.559 -15.153 1.00 61.56 100 PRO A CA 1
ATOM 705 C C . PRO A 1 100 ? 5.911 -3.926 -13.739 1.00 61.56 100 PRO A C 1
ATOM 707 O O . PRO A 1 100 ? 6.491 -4.785 -13.089 1.00 61.56 100 PRO A O 1
ATOM 710 N N . GLY A 1 101 ? 4.835 -3.334 -13.224 1.00 65.69 101 GLY A N 1
ATOM 711 C CA . GLY A 1 101 ? 4.322 -3.635 -11.885 1.00 65.69 101 GLY A CA 1
ATOM 712 C C . GLY A 1 101 ? 3.786 -5.060 -11.700 1.00 65.69 101 GLY A C 1
ATOM 713 O O . GLY A 1 101 ? 3.515 -5.453 -10.570 1.00 65.69 101 GLY A O 1
ATOM 714 N N . ARG A 1 102 ? 3.606 -5.826 -12.791 1.00 80.94 102 ARG A N 1
ATOM 715 C CA . ARG A 1 102 ? 2.988 -7.168 -12.787 1.00 80.94 102 ARG A CA 1
ATOM 716 C C . ARG A 1 102 ? 1.686 -7.201 -11.971 1.00 80.94 102 ARG A C 1
ATOM 718 O O . ARG A 1 102 ? 1.410 -8.166 -11.262 1.00 80.94 102 ARG A O 1
ATOM 725 N N . LEU A 1 103 ? 0.886 -6.136 -12.072 1.00 83.44 103 LEU A N 1
ATOM 726 C CA . LEU A 1 103 ? -0.470 -6.098 -11.522 1.00 83.44 103 LEU A CA 1
ATOM 727 C C . LEU A 1 103 ? -1.230 -7.301 -12.093 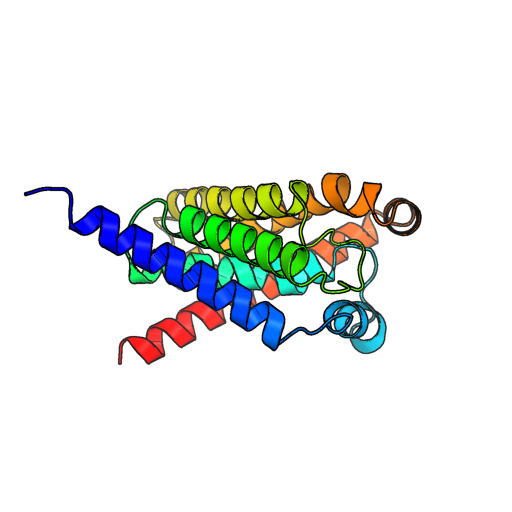1.00 83.44 103 LEU A C 1
ATOM 729 O O . LEU A 1 103 ? -1.142 -7.547 -13.291 1.00 83.44 103 LEU A O 1
ATOM 733 N N . GLY A 1 104 ? -1.886 -8.105 -11.255 1.00 82.06 104 GLY A N 1
ATOM 734 C CA . GLY A 1 104 ? -2.366 -9.426 -11.692 1.00 82.06 104 GLY A CA 1
ATOM 735 C C . GLY A 1 104 ? -1.614 -10.602 -11.076 1.00 82.06 104 GLY A C 1
ATOM 736 O O . GLY A 1 104 ? -2.203 -11.653 -10.838 1.00 82.06 104 GLY A O 1
ATOM 737 N N . SER A 1 105 ? -0.314 -10.449 -10.811 1.00 89.19 105 SER A N 1
ATOM 738 C CA . SER A 1 105 ? 0.555 -11.588 -10.518 1.00 89.19 105 SER A CA 1
ATOM 739 C C . SER A 1 105 ? 0.519 -12.044 -9.060 1.00 89.19 105 SER A C 1
ATOM 741 O O . SER A 1 105 ? 0.073 -11.336 -8.152 1.00 89.19 105 SER A O 1
ATOM 743 N N . VAL A 1 106 ? 1.038 -13.253 -8.834 1.00 92.12 106 VAL A N 1
ATOM 744 C CA . VAL A 1 106 ? 1.216 -13.821 -7.492 1.00 92.12 106 VAL A CA 1
ATOM 745 C C . VAL A 1 106 ? 2.200 -12.982 -6.674 1.00 92.12 106 VAL A C 1
ATOM 747 O O . VAL A 1 106 ? 1.972 -12.761 -5.490 1.00 92.12 106 VAL A O 1
ATOM 750 N N . GLU A 1 107 ? 3.266 -12.463 -7.290 1.00 93.94 107 GLU A N 1
ATOM 751 C CA . GLU A 1 107 ? 4.232 -11.590 -6.611 1.00 93.94 107 GLU A CA 1
ATOM 752 C C . GLU A 1 107 ? 3.578 -10.296 -6.124 1.00 93.94 107 GLU A C 1
ATOM 754 O O . GLU A 1 107 ? 3.801 -9.879 -4.989 1.00 93.94 107 GLU A O 1
ATOM 759 N N . PHE A 1 108 ? 2.716 -9.692 -6.943 1.00 93.31 108 PHE A N 1
ATOM 760 C CA . PHE A 1 108 ? 1.957 -8.522 -6.527 1.00 93.31 108 PHE A CA 1
ATOM 761 C C . PHE A 1 108 ? 1.035 -8.836 -5.333 1.00 93.31 108 PHE A C 1
ATOM 763 O O . PHE A 1 108 ? 1.034 -8.101 -4.343 1.00 93.31 108 PHE A O 1
ATOM 770 N N . PHE A 1 109 ? 0.309 -9.959 -5.380 1.00 95.62 109 PHE A N 1
ATOM 771 C CA . PHE A 1 109 ? -0.544 -10.395 -4.270 1.00 95.62 109 PHE A CA 1
ATOM 772 C C . PHE A 1 109 ? 0.252 -10.626 -2.975 1.00 95.62 109 PHE A C 1
ATOM 774 O O . PHE A 1 109 ? -0.153 -10.156 -1.911 1.00 95.62 109 PHE A O 1
ATOM 781 N N . ILE A 1 110 ? 1.413 -11.286 -3.056 1.00 96.69 110 ILE A N 1
ATOM 782 C CA . ILE A 1 110 ? 2.313 -11.472 -1.907 1.00 96.69 110 ILE A CA 1
ATOM 783 C C . ILE A 1 110 ? 2.752 -10.115 -1.349 1.00 96.69 110 ILE A C 1
ATOM 785 O O . ILE A 1 110 ? 2.708 -9.916 -0.136 1.00 96.69 110 ILE A O 1
ATOM 789 N N . GLY A 1 111 ? 3.116 -9.166 -2.215 1.00 96.81 111 GLY A N 1
ATOM 790 C CA . GLY A 1 111 ? 3.441 -7.800 -1.810 1.00 96.81 111 GLY A CA 1
ATOM 791 C C . GLY A 1 111 ? 2.295 -7.126 -1.047 1.00 96.81 111 GLY A C 1
ATOM 792 O O . GLY A 1 111 ? 2.519 -6.549 0.015 1.00 96.81 111 GLY A O 1
ATOM 793 N N . ALA A 1 112 ? 1.055 -7.262 -1.525 1.00 97.38 112 ALA A N 1
ATOM 794 C CA . ALA A 1 112 ? -0.120 -6.726 -0.840 1.00 97.38 112 ALA A CA 1
ATOM 795 C C . ALA A 1 112 ? -0.331 -7.355 0.547 1.00 97.38 112 ALA A C 1
ATOM 797 O O . ALA A 1 112 ? -0.599 -6.644 1.520 1.00 97.38 112 ALA A O 1
ATOM 798 N N . VAL A 1 113 ? -0.151 -8.671 0.684 1.00 98.12 113 VAL A N 1
ATOM 799 C CA . VAL A 1 113 ? -0.219 -9.345 1.991 1.00 98.12 113 VAL A CA 1
ATOM 800 C C . VAL A 1 113 ? 0.900 -8.856 2.918 1.00 98.12 113 VAL A C 1
ATOM 802 O O . VAL A 1 113 ? 0.630 -8.532 4.075 1.00 98.12 113 VAL A O 1
ATOM 805 N N . LEU A 1 114 ? 2.135 -8.733 2.418 1.00 98.25 114 LEU A N 1
ATOM 806 C CA . LEU A 1 114 ? 3.274 -8.214 3.185 1.00 98.25 114 LEU A CA 1
ATOM 807 C C . LEU A 1 114 ? 3.034 -6.786 3.685 1.00 98.25 114 LEU A C 1
ATOM 809 O O . LEU A 1 114 ? 3.341 -6.493 4.843 1.00 98.25 114 LEU A O 1
ATOM 813 N N . LEU A 1 115 ? 2.442 -5.913 2.864 1.00 98.44 115 LEU A N 1
ATOM 814 C CA . LEU A 1 115 ? 2.059 -4.567 3.292 1.00 98.44 115 LEU A CA 1
ATOM 815 C C . LEU A 1 115 ? 1.057 -4.633 4.449 1.00 98.44 115 LEU A C 1
ATOM 817 O O . LEU A 1 115 ? 1.263 -4.016 5.488 1.00 98.44 115 LEU A O 1
ATOM 821 N N . GLY A 1 116 ? -0.008 -5.423 4.311 1.00 98.38 116 GLY A N 1
ATOM 822 C CA . GLY A 1 116 ? -1.035 -5.534 5.346 1.00 98.38 116 GLY A CA 1
ATOM 823 C C . GLY A 1 116 ? -0.504 -6.096 6.673 1.00 98.38 116 GLY A C 1
ATOM 824 O O . GLY A 1 116 ? -0.831 -5.580 7.742 1.00 98.38 116 GLY A O 1
ATOM 825 N N . LEU A 1 117 ? 0.350 -7.122 6.613 1.00 98.50 117 LEU A N 1
ATOM 826 C CA . LEU A 1 117 ? 0.983 -7.720 7.793 1.00 98.50 117 LEU A CA 1
ATOM 827 C C . LEU A 1 117 ? 1.966 -6.764 8.474 1.00 98.50 117 LEU A C 1
ATOM 829 O O . LEU A 1 117 ? 1.961 -6.635 9.699 1.00 98.50 117 LEU A O 1
ATOM 833 N N . SER A 1 118 ? 2.802 -6.082 7.690 1.00 98.50 118 SER A N 1
ATOM 834 C CA . SER A 1 118 ? 3.755 -5.103 8.221 1.00 98.50 118 SER A CA 1
ATOM 835 C C . SER A 1 118 ? 3.048 -3.891 8.827 1.00 98.50 118 SER A C 1
ATOM 837 O O . SER A 1 118 ? 3.486 -3.386 9.862 1.00 98.50 118 SER A O 1
ATOM 839 N N . LEU A 1 119 ? 1.908 -3.486 8.265 1.00 98.38 119 LEU A N 1
ATOM 840 C CA . LEU A 1 119 ? 1.061 -2.436 8.818 1.00 98.38 119 LEU A CA 1
ATOM 841 C C . LEU A 1 119 ? 0.432 -2.840 10.159 1.00 98.38 119 LEU A C 1
ATOM 843 O O . LEU A 1 119 ? 0.456 -2.048 11.097 1.00 98.38 119 LEU A O 1
ATOM 847 N N . GLU A 1 120 ? -0.081 -4.069 10.290 1.00 97.88 120 GLU A N 1
ATOM 848 C CA . GLU A 1 120 ? -0.569 -4.602 11.576 1.00 97.88 120 GLU A CA 1
ATOM 849 C C . GLU A 1 120 ? 0.542 -4.629 12.634 1.00 97.88 120 GLU A C 1
ATOM 851 O O . GLU A 1 120 ? 0.346 -4.175 13.765 1.00 97.88 120 GLU A O 1
ATOM 856 N N . ALA A 1 121 ? 1.731 -5.110 12.257 1.00 98.12 121 ALA A N 1
ATOM 857 C CA . ALA A 1 121 ? 2.890 -5.127 13.142 1.00 98.12 121 ALA A CA 1
ATOM 858 C C . ALA A 1 121 ? 3.261 -3.708 13.601 1.00 98.12 121 ALA A C 1
ATOM 860 O O . ALA A 1 121 ? 3.466 -3.477 14.794 1.00 98.12 121 ALA A O 1
ATOM 861 N N . ALA A 1 122 ? 3.281 -2.740 12.685 1.00 97.94 122 ALA A N 1
ATOM 862 C CA . ALA A 1 122 ? 3.588 -1.352 13.002 1.00 97.94 122 ALA A CA 1
ATOM 863 C C . ALA A 1 122 ? 2.522 -0.701 13.897 1.00 97.94 122 ALA A C 1
ATOM 865 O O . ALA A 1 122 ? 2.864 -0.053 14.885 1.00 97.94 122 ALA A O 1
ATOM 866 N N . LEU A 1 123 ? 1.232 -0.931 13.630 1.00 97.75 123 LEU A N 1
ATOM 867 C CA . LEU A 1 123 ? 0.139 -0.442 14.477 1.00 97.75 123 LEU A CA 1
ATOM 868 C C . LEU A 1 123 ? 0.227 -0.995 15.905 1.00 97.75 123 LEU A C 1
ATOM 870 O O . LEU A 1 123 ? -0.065 -0.275 16.866 1.00 97.75 123 LEU A O 1
ATOM 874 N N . TYR A 1 124 ? 0.650 -2.253 16.051 1.00 97.19 124 TYR A N 1
ATOM 875 C CA . TYR A 1 124 ? 0.907 -2.871 17.348 1.00 97.19 124 TYR A CA 1
ATOM 876 C C . TYR A 1 124 ? 2.115 -2.238 18.058 1.00 97.19 124 TYR A C 1
ATOM 878 O O . TYR A 1 124 ? 1.997 -1.814 19.214 1.00 97.19 124 TYR A O 1
ATOM 886 N N . LEU A 1 125 ? 3.253 -2.112 17.364 1.00 97.69 125 LEU A N 1
ATOM 887 C CA . LEU A 1 125 ? 4.489 -1.524 17.898 1.00 97.69 125 LEU A CA 1
ATOM 888 C C . LEU A 1 125 ? 4.296 -0.061 18.322 1.00 97.69 125 LEU A C 1
ATOM 890 O O . LEU A 1 125 ? 4.742 0.348 19.392 1.00 97.69 125 LEU A O 1
ATOM 894 N N . PHE A 1 126 ? 3.566 0.716 17.526 1.00 96.69 126 PHE A N 1
ATOM 895 C CA . PHE A 1 126 ? 3.301 2.134 17.767 1.00 96.69 126 PHE A CA 1
ATOM 896 C C . PHE A 1 126 ? 1.999 2.382 18.544 1.00 96.69 126 PHE A C 1
ATOM 898 O O . PHE A 1 126 ? 1.483 3.499 18.561 1.00 96.69 126 PHE A O 1
ATOM 905 N N . SER A 1 127 ? 1.458 1.367 19.225 1.00 95.38 127 SER A N 1
ATOM 906 C CA . SER A 1 127 ? 0.170 1.442 19.932 1.00 95.38 127 SER A CA 1
ATOM 907 C C . SER A 1 127 ? 0.088 2.546 20.994 1.00 95.38 127 SER A C 1
ATOM 909 O O . SER A 1 127 ? -0.997 3.081 21.220 1.00 95.38 127 SER A O 1
ATOM 911 N N . LYS A 1 128 ? 1.222 2.923 21.602 1.00 96.38 128 LYS A N 1
ATOM 912 C CA . LYS A 1 128 ? 1.332 3.988 22.619 1.00 96.38 128 LYS A CA 1
ATOM 913 C C . LYS A 1 128 ? 1.484 5.402 22.039 1.00 96.38 128 LYS A C 1
ATOM 915 O O . LYS A 1 128 ? 1.478 6.376 22.788 1.00 96.38 128 LYS A O 1
ATOM 920 N N . VAL A 1 129 ? 1.649 5.528 20.724 1.00 96.44 129 VAL A N 1
ATOM 921 C CA . VAL A 1 129 ? 1.841 6.811 20.037 1.00 96.44 129 VAL A CA 1
ATOM 922 C C . VAL A 1 129 ? 0.481 7.456 19.741 1.00 96.44 129 VAL A C 1
ATOM 924 O O . VAL A 1 129 ? -0.515 6.766 19.517 1.00 96.44 129 VAL A O 1
ATOM 927 N N . ARG A 1 130 ? 0.426 8.797 19.718 1.00 96.56 130 ARG A N 1
ATOM 928 C CA . ARG A 1 130 ? -0.782 9.549 19.327 1.00 96.56 130 ARG A CA 1
ATOM 929 C C . ARG A 1 130 ? -1.278 9.095 17.954 1.00 96.56 130 ARG A C 1
ATOM 931 O O . ARG A 1 130 ? -0.482 8.936 17.034 1.00 96.56 130 ARG A O 1
ATOM 938 N N . GLU A 1 131 ? -2.594 8.953 17.808 1.00 92.62 131 GLU A N 1
ATOM 939 C CA . GLU A 1 131 ? -3.222 8.311 16.644 1.00 92.62 131 GLU A CA 1
ATOM 940 C C . GLU A 1 131 ? -2.746 8.837 15.274 1.00 92.62 131 GLU A C 1
ATOM 942 O O . GLU A 1 131 ? -2.372 7.998 14.455 1.00 92.62 131 GLU A O 1
ATOM 947 N N . PRO A 1 132 ? -2.658 10.160 15.010 1.00 95.56 132 PRO A N 1
ATOM 948 C CA . PRO A 1 132 ? -2.199 10.646 13.707 1.00 95.56 132 PRO A CA 1
ATOM 949 C C . PRO A 1 132 ? -0.759 10.236 13.389 1.00 95.56 132 PRO A C 1
ATOM 951 O O . PRO A 1 132 ? -0.463 9.791 12.284 1.00 95.56 132 PRO A O 1
ATOM 954 N N . VAL A 1 133 ? 0.126 10.329 14.384 1.00 96.94 133 VAL A N 1
ATOM 955 C CA . VAL A 1 133 ? 1.542 9.968 14.240 1.00 96.94 133 VAL A CA 1
ATOM 956 C C . VAL A 1 133 ? 1.692 8.454 14.118 1.00 96.94 133 VAL A C 1
ATOM 958 O O . VAL A 1 133 ? 2.465 7.984 13.294 1.00 96.94 133 VAL A O 1
ATOM 961 N N . ARG A 1 134 ? 0.907 7.683 14.881 1.00 96.50 134 ARG A N 1
ATOM 962 C CA . ARG A 1 134 ? 0.851 6.222 14.775 1.00 96.50 134 ARG A CA 1
ATOM 963 C C . ARG A 1 134 ? 0.467 5.784 13.363 1.00 96.50 134 ARG A C 1
ATOM 965 O O . ARG A 1 134 ? 1.116 4.899 12.819 1.00 96.50 134 ARG A O 1
ATOM 972 N N . PHE A 1 135 ? -0.568 6.386 12.778 1.00 96.88 135 PHE A N 1
ATOM 973 C CA . PHE A 1 135 ? -1.039 6.054 11.429 1.00 96.88 135 PHE A CA 1
ATOM 974 C C . PHE A 1 135 ? 0.016 6.392 10.379 1.00 96.88 135 PHE A C 1
ATOM 976 O O . PHE A 1 135 ? 0.355 5.528 9.576 1.00 96.88 135 PHE A O 1
ATOM 983 N N . ALA A 1 136 ? 0.588 7.596 10.443 1.00 97.88 136 ALA A N 1
ATOM 984 C CA . ALA A 1 136 ? 1.645 8.019 9.531 1.00 97.88 136 ALA A CA 1
ATOM 985 C C . ALA A 1 136 ? 2.888 7.120 9.625 1.00 97.88 136 ALA A C 1
ATOM 987 O O . ALA A 1 136 ? 3.350 6.604 8.612 1.00 97.88 136 ALA A O 1
ATOM 988 N N . ALA A 1 137 ? 3.390 6.861 10.836 1.00 97.69 137 ALA A N 1
ATOM 989 C CA . ALA A 1 137 ? 4.555 6.002 11.047 1.00 97.69 137 ALA A CA 1
ATOM 990 C C . ALA A 1 137 ? 4.304 4.558 10.583 1.00 97.69 137 ALA A C 1
ATOM 992 O O . ALA A 1 137 ? 5.181 3.947 9.976 1.00 97.69 137 ALA A O 1
ATOM 993 N N . SER A 1 138 ? 3.101 4.026 10.824 1.00 98.06 138 SER A N 1
ATOM 994 C CA . SER A 1 138 ? 2.737 2.674 10.385 1.00 98.06 138 SER A CA 1
ATOM 995 C C . SER A 1 138 ? 2.622 2.584 8.865 1.00 98.06 138 SER A C 1
ATOM 997 O O . SER A 1 138 ? 3.123 1.625 8.284 1.00 98.06 138 SER A O 1
ATOM 999 N N . ALA A 1 139 ? 2.016 3.590 8.222 1.00 98.12 139 ALA A N 1
ATOM 1000 C CA . ALA A 1 139 ? 1.919 3.673 6.767 1.00 98.12 139 ALA A CA 1
ATOM 1001 C C . ALA A 1 139 ? 3.306 3.704 6.125 1.00 98.12 139 ALA A C 1
ATOM 1003 O O . ALA A 1 139 ? 3.579 2.895 5.247 1.00 98.12 139 ALA A O 1
ATOM 1004 N N . VAL A 1 140 ? 4.192 4.584 6.608 1.00 98.38 140 VAL A N 1
ATOM 1005 C CA . VAL A 1 140 ? 5.574 4.687 6.117 1.00 98.38 140 VAL A CA 1
ATOM 1006 C C . VAL A 1 140 ? 6.291 3.353 6.279 1.00 98.38 140 VAL A C 1
ATOM 1008 O O . VAL A 1 140 ? 6.850 2.846 5.317 1.00 98.38 140 VAL A O 1
ATOM 1011 N N . PHE A 1 141 ? 6.251 2.750 7.468 1.00 98.31 141 PHE A N 1
ATOM 1012 C CA . PHE A 1 141 ? 6.928 1.479 7.721 1.00 98.31 141 PHE A CA 1
ATOM 1013 C C . PHE A 1 141 ? 6.462 0.363 6.773 1.00 98.31 141 PHE A C 1
ATOM 1015 O O . PHE A 1 141 ? 7.289 -0.325 6.173 1.00 98.31 141 PHE A O 1
ATOM 1022 N N . ALA A 1 142 ? 5.147 0.205 6.614 1.00 98.19 142 ALA A N 1
ATOM 1023 C CA . ALA A 1 142 ? 4.572 -0.821 5.752 1.00 98.19 142 ALA A CA 1
ATOM 1024 C C . ALA A 1 142 ? 4.883 -0.578 4.268 1.00 98.19 142 ALA A C 1
ATOM 1026 O O . ALA A 1 142 ? 5.241 -1.508 3.545 1.00 98.19 142 ALA A O 1
ATOM 1027 N N . ASP A 1 143 ? 4.798 0.677 3.829 1.00 98.06 143 ASP A N 1
ATOM 1028 C CA . ASP A 1 143 ? 5.089 1.082 2.457 1.00 98.06 143 ASP A CA 1
ATOM 1029 C C . ASP A 1 143 ? 6.573 0.892 2.103 1.00 98.06 143 ASP A C 1
ATOM 1031 O O . ASP A 1 143 ? 6.891 0.345 1.050 1.00 98.06 143 ASP A O 1
ATOM 1035 N N . MET A 1 144 ? 7.497 1.216 3.018 1.00 97.62 144 MET A N 1
ATOM 1036 C CA . MET A 1 144 ? 8.929 0.957 2.814 1.00 97.62 144 MET A CA 1
ATOM 1037 C C . MET A 1 144 ? 9.219 -0.540 2.647 1.00 97.62 144 MET A C 1
ATOM 1039 O O . MET A 1 144 ? 10.027 -0.914 1.798 1.00 97.62 144 MET A O 1
ATOM 1043 N N . ILE A 1 145 ? 8.563 -1.406 3.428 1.00 98.00 145 ILE A N 1
ATOM 1044 C CA . ILE A 1 145 ? 8.703 -2.866 3.294 1.00 98.00 145 ILE A CA 1
ATOM 1045 C C . ILE A 1 145 ? 8.131 -3.338 1.957 1.00 98.00 145 ILE A C 1
ATOM 1047 O O . ILE A 1 145 ? 8.770 -4.124 1.255 1.00 98.00 145 ILE A O 1
ATOM 1051 N N . PHE A 1 146 ? 6.953 -2.843 1.583 1.00 97.31 146 PHE A N 1
ATOM 1052 C CA . PHE A 1 146 ? 6.326 -3.165 0.307 1.00 97.31 146 PHE A CA 1
ATOM 1053 C C . PHE A 1 146 ? 7.192 -2.744 -0.885 1.00 97.31 146 PHE A C 1
ATOM 1055 O O . PHE A 1 146 ? 7.379 -3.526 -1.820 1.00 97.31 146 PHE A O 1
ATOM 1062 N N . LEU A 1 147 ? 7.776 -1.547 -0.845 1.00 96.00 147 LEU A N 1
ATOM 1063 C CA . LEU A 1 147 ? 8.676 -1.045 -1.877 1.00 96.00 147 LEU A CA 1
ATOM 1064 C C . LEU A 1 147 ? 9.983 -1.850 -1.930 1.00 96.00 147 LEU A C 1
ATOM 1066 O O . LEU A 1 147 ? 10.405 -2.263 -3.013 1.00 96.00 147 LEU A O 1
ATOM 1070 N N . ALA A 1 148 ? 10.591 -2.126 -0.772 1.00 96.69 148 ALA A N 1
ATOM 1071 C CA . ALA A 1 148 ? 11.801 -2.941 -0.663 1.00 96.69 148 ALA A CA 1
ATOM 1072 C C . ALA A 1 148 ? 11.596 -4.369 -1.188 1.00 96.69 148 ALA A C 1
ATOM 1074 O O . ALA A 1 148 ? 12.515 -4.942 -1.766 1.00 96.69 148 ALA A O 1
ATOM 1075 N N . TYR A 1 149 ? 10.394 -4.930 -1.033 1.00 96.75 149 TYR A N 1
ATOM 1076 C CA . TYR A 1 149 ? 9.997 -6.189 -1.661 1.00 96.75 149 TYR A CA 1
ATOM 1077 C C . TYR A 1 149 ? 9.785 -6.034 -3.176 1.00 96.75 149 TYR A C 1
ATOM 1079 O O . TYR A 1 149 ? 10.287 -6.823 -3.976 1.00 96.75 149 TYR A O 1
ATOM 1087 N N . SER A 1 150 ? 9.057 -5.002 -3.596 1.00 94.69 150 SER A N 1
ATOM 1088 C CA . SER A 1 150 ? 8.645 -4.839 -4.993 1.00 94.69 150 SER A CA 1
ATOM 1089 C C . SER A 1 150 ? 9.834 -4.639 -5.936 1.00 94.69 150 SER A C 1
ATOM 1091 O O . SER A 1 150 ? 9.842 -5.180 -7.040 1.00 94.69 150 SER A O 1
ATOM 1093 N N . LEU A 1 151 ? 10.866 -3.908 -5.511 1.00 93.94 151 LEU A N 1
ATOM 1094 C CA . LEU A 1 151 ? 12.064 -3.655 -6.319 1.00 93.94 151 LEU A CA 1
ATOM 1095 C C . LEU A 1 151 ? 12.734 -4.952 -6.841 1.00 93.94 151 LEU A C 1
ATOM 1097 O O . LEU A 1 151 ? 12.772 -5.140 -8.059 1.00 93.94 151 LEU A O 1
ATOM 1101 N N . PRO A 1 152 ? 13.205 -5.881 -5.990 1.00 94.25 152 PRO A N 1
ATOM 1102 C CA . PRO A 1 152 ? 13.852 -7.111 -6.441 1.00 94.25 152 PRO A CA 1
ATOM 1103 C C . PRO A 1 152 ? 12.882 -8.184 -6.963 1.00 94.25 152 PRO A C 1
ATOM 1105 O O . PRO A 1 152 ? 13.256 -8.954 -7.843 1.00 94.25 152 PRO A O 1
ATOM 1108 N N . PHE A 1 153 ? 11.652 -8.284 -6.446 1.00 94.25 153 PHE A N 1
ATOM 1109 C CA . PHE A 1 153 ? 10.765 -9.407 -6.797 1.00 94.25 153 PHE A CA 1
ATOM 1110 C C . PHE A 1 153 ? 9.838 -9.124 -7.979 1.00 94.25 153 PHE A C 1
ATOM 1112 O O . PHE A 1 153 ? 9.481 -10.052 -8.712 1.00 94.25 153 PHE A O 1
ATOM 1119 N N . ILE A 1 154 ? 9.477 -7.858 -8.182 1.00 92.62 154 ILE A N 1
ATOM 1120 C CA . ILE A 1 154 ? 8.635 -7.423 -9.293 1.00 92.62 154 ILE A CA 1
ATOM 1121 C C . ILE A 1 154 ? 9.533 -6.787 -10.354 1.00 92.62 154 ILE A C 1
ATOM 1123 O O . ILE A 1 154 ? 9.713 -7.369 -11.424 1.00 92.62 154 ILE A O 1
ATOM 1127 N N . PHE A 1 155 ? 10.167 -5.653 -10.040 1.00 91.00 155 PHE A N 1
ATOM 1128 C CA . PHE A 1 155 ? 10.813 -4.808 -11.049 1.00 91.00 155 PHE A CA 1
ATOM 1129 C C . PHE A 1 155 ? 12.102 -5.378 -11.637 1.00 91.00 155 PHE A C 1
ATOM 1131 O O . PHE A 1 155 ? 12.349 -5.175 -12.824 1.00 91.00 155 PHE A O 1
ATOM 1138 N N . ALA A 1 156 ? 12.882 -6.149 -10.876 1.00 91.25 156 ALA A N 1
ATOM 1139 C CA . ALA A 1 156 ? 14.056 -6.824 -11.432 1.00 91.25 156 ALA A CA 1
ATOM 1140 C C . ALA A 1 156 ? 13.695 -7.843 -12.531 1.00 91.25 156 ALA A C 1
ATOM 1142 O O . ALA A 1 156 ? 14.520 -8.123 -13.395 1.00 91.25 156 ALA A O 1
ATOM 1143 N N . LYS A 1 157 ? 12.467 -8.385 -12.523 1.00 89.94 157 LYS A N 1
ATOM 1144 C CA . LYS A 1 157 ? 11.997 -9.354 -13.529 1.00 89.94 157 LYS A CA 1
ATOM 1145 C C . LYS A 1 157 ? 11.287 -8.690 -14.701 1.00 89.94 157 LYS A C 1
ATOM 1147 O O . LYS A 1 157 ? 11.434 -9.122 -15.836 1.00 89.94 157 LYS A O 1
ATOM 1152 N N . SER A 1 158 ? 10.477 -7.678 -14.426 1.00 87.94 158 SER A N 1
ATOM 1153 C CA . SER A 1 158 ? 9.591 -7.059 -15.415 1.00 87.94 158 SER A CA 1
ATOM 1154 C C . SER A 1 158 ? 10.197 -5.851 -16.127 1.00 87.94 158 SER A C 1
ATOM 1156 O O . SER A 1 158 ? 9.759 -5.517 -17.223 1.00 87.94 158 SER A O 1
ATOM 1158 N N . ALA A 1 159 ? 11.194 -5.193 -15.532 1.00 89.44 159 ALA A N 1
ATOM 1159 C CA . ALA A 1 159 ? 11.969 -4.128 -16.162 1.00 89.44 159 ALA A CA 1
ATOM 1160 C C . ALA A 1 159 ? 13.453 -4.232 -15.768 1.00 89.44 159 ALA A C 1
ATOM 1162 O O . ALA A 1 159 ? 13.979 -3.317 -15.123 1.00 89.44 159 ALA A O 1
ATOM 1163 N N . PRO A 1 160 ? 14.137 -5.327 -16.155 1.00 90.12 160 PRO A N 1
ATOM 1164 C CA . PRO A 1 160 ? 15.507 -5.611 -15.727 1.00 90.12 160 PRO A CA 1
ATOM 1165 C C . PRO A 1 160 ? 16.480 -4.482 -16.085 1.00 90.12 160 PRO A C 1
ATOM 1167 O O . PRO A 1 160 ? 17.299 -4.099 -15.257 1.00 90.12 160 PRO A O 1
ATOM 1170 N N . GLU A 1 161 ? 16.344 -3.878 -17.268 1.00 91.19 161 GLU A N 1
ATOM 1171 C CA . GLU A 1 161 ? 17.195 -2.762 -17.706 1.00 91.19 161 GLU A CA 1
ATOM 1172 C C . GLU A 1 161 ? 16.995 -1.506 -16.845 1.00 91.19 161 GLU A C 1
ATOM 1174 O O . GLU A 1 161 ? 17.959 -0.894 -16.381 1.00 91.19 161 GLU A O 1
ATOM 1179 N N . LYS A 1 162 ? 15.734 -1.142 -16.564 1.00 89.62 162 LYS A N 1
ATOM 1180 C CA . LYS A 1 162 ? 15.411 0.014 -15.710 1.00 89.62 162 LYS A CA 1
ATOM 1181 C C . LYS A 1 162 ? 15.853 -0.223 -14.265 1.00 89.62 162 LYS A C 1
ATOM 1183 O O . LYS A 1 162 ? 16.264 0.723 -13.596 1.00 89.62 162 LYS A O 1
ATOM 1188 N N . TYR A 1 163 ? 15.760 -1.466 -13.791 1.00 90.50 163 TYR A N 1
ATOM 1189 C CA . TYR A 1 163 ? 16.212 -1.871 -12.464 1.00 90.50 163 TYR A CA 1
ATOM 1190 C C . TYR A 1 163 ? 17.741 -1.819 -12.357 1.00 90.50 163 TYR A C 1
ATOM 1192 O O . TYR A 1 163 ? 18.259 -1.226 -11.418 1.00 90.50 163 TYR A O 1
ATOM 1200 N N . ALA A 1 164 ? 18.470 -2.346 -13.344 1.00 92.19 164 ALA A N 1
ATOM 1201 C CA . ALA A 1 164 ? 19.933 -2.292 -13.383 1.00 92.19 164 ALA A CA 1
ATOM 1202 C C . ALA A 1 164 ? 20.473 -0.849 -13.438 1.00 92.19 164 ALA A C 1
ATOM 1204 O O . ALA A 1 164 ? 21.554 -0.567 -12.928 1.00 92.19 164 ALA A O 1
ATOM 1205 N N . ALA A 1 165 ? 19.700 0.085 -14.000 1.00 92.75 165 ALA A N 1
ATOM 1206 C CA . ALA A 1 165 ? 20.025 1.511 -14.035 1.00 92.75 165 ALA A CA 1
ATOM 1207 C C . ALA A 1 165 ? 19.723 2.274 -12.721 1.00 92.75 165 ALA A C 1
ATOM 1209 O O . ALA A 1 165 ? 19.877 3.508 -12.673 1.00 92.75 165 ALA A O 1
ATOM 1210 N N . LEU A 1 166 ? 19.256 1.590 -11.664 1.00 92.94 166 LEU A N 1
ATOM 1211 C CA . LEU A 1 166 ? 19.053 2.186 -10.343 1.00 92.94 166 LEU A CA 1
ATOM 1212 C C . LEU A 1 166 ? 20.395 2.406 -9.643 1.00 92.94 166 LEU A C 1
ATOM 1214 O O . LEU A 1 166 ? 21.088 1.476 -9.249 1.00 92.94 166 LEU A O 1
ATOM 1218 N N . THR A 1 167 ? 20.732 3.673 -9.432 1.00 95.19 167 THR A N 1
ATOM 1219 C CA . THR A 1 167 ? 21.828 4.075 -8.551 1.00 95.19 167 THR A CA 1
ATOM 1220 C C . THR A 1 167 ? 21.322 4.179 -7.113 1.00 95.19 167 THR A C 1
ATOM 1222 O O . THR A 1 167 ? 20.131 4.405 -6.884 1.00 95.19 167 THR A O 1
ATOM 1225 N N . GLY A 1 168 ? 22.225 4.107 -6.129 1.00 94.12 168 GLY A N 1
ATOM 1226 C CA . GLY A 1 168 ? 21.858 4.303 -4.719 1.00 94.12 168 GLY A CA 1
ATOM 1227 C C . GLY A 1 168 ? 21.124 5.628 -4.468 1.00 94.12 168 GLY A C 1
ATOM 1228 O O . GLY A 1 168 ? 20.142 5.661 -3.733 1.00 94.12 168 GLY A O 1
ATOM 1229 N N . SER A 1 169 ? 21.516 6.704 -5.160 1.00 95.44 169 SER A N 1
ATOM 1230 C CA . SER A 1 169 ? 20.827 8.000 -5.095 1.00 95.44 169 SER A CA 1
ATOM 1231 C C . SER A 1 169 ? 19.384 7.942 -5.601 1.00 95.44 169 SER A C 1
ATOM 1233 O O . SER A 1 169 ? 18.499 8.504 -4.961 1.00 95.44 169 SER A O 1
ATOM 1235 N N . LYS A 1 170 ? 19.117 7.233 -6.708 1.00 94.19 170 LYS A N 1
ATOM 1236 C CA . LYS A 1 170 ? 17.749 7.039 -7.205 1.00 94.19 170 LYS A CA 1
ATOM 1237 C C . LYS A 1 170 ? 16.929 6.267 -6.184 1.00 94.19 170 LYS A C 1
ATOM 1239 O O . LYS A 1 170 ? 15.859 6.732 -5.829 1.00 94.19 170 LYS A O 1
ATOM 1244 N N . VAL A 1 171 ? 17.450 5.159 -5.653 1.00 94.12 171 VAL A N 1
ATOM 1245 C CA . VAL A 1 171 ? 16.752 4.364 -4.628 1.00 94.12 171 VAL A CA 1
ATOM 1246 C C . VAL A 1 171 ? 16.377 5.229 -3.422 1.00 94.12 171 VAL A C 1
ATOM 1248 O O . VAL A 1 171 ? 15.219 5.225 -3.019 1.00 94.12 171 VAL A O 1
ATOM 1251 N N . LEU A 1 172 ? 17.299 6.044 -2.901 1.00 95.50 172 LEU A N 1
ATOM 1252 C CA . LEU A 1 172 ? 17.001 6.954 -1.788 1.00 95.50 172 LEU A CA 1
ATOM 1253 C C . LEU A 1 172 ? 15.882 7.952 -2.118 1.00 95.50 172 LEU A C 1
ATOM 1255 O O . LEU A 1 172 ? 15.013 8.179 -1.279 1.00 95.50 172 LEU A O 1
ATOM 1259 N N . ILE A 1 173 ? 15.862 8.506 -3.335 1.00 94.81 173 ILE A N 1
ATOM 1260 C CA . ILE A 1 173 ? 14.779 9.393 -3.789 1.00 94.81 173 ILE A CA 1
ATOM 1261 C C . ILE A 1 173 ? 13.443 8.644 -3.815 1.00 94.81 173 ILE A C 1
ATOM 1263 O O . ILE A 1 173 ? 12.454 9.164 -3.304 1.00 94.81 173 ILE A O 1
ATOM 1267 N N . ILE A 1 174 ? 13.407 7.421 -4.359 1.00 94.44 174 ILE A N 1
ATOM 1268 C CA . ILE A 1 174 ? 12.179 6.611 -4.416 1.00 94.44 174 ILE A CA 1
ATOM 1269 C C . ILE A 1 174 ? 11.630 6.393 -3.001 1.00 94.44 174 ILE A C 1
ATOM 1271 O O . ILE A 1 174 ? 10.463 6.685 -2.751 1.00 94.44 174 ILE A O 1
ATOM 1275 N N . PHE A 1 175 ? 12.473 5.950 -2.064 1.00 96.25 175 PHE A N 1
ATOM 1276 C CA . PHE A 1 175 ? 12.075 5.717 -0.672 1.00 96.25 175 PHE A CA 1
ATOM 1277 C C . PHE A 1 175 ? 11.619 7.008 0.025 1.00 96.25 175 PHE A C 1
ATOM 1279 O O . PHE A 1 175 ? 10.615 7.004 0.734 1.00 96.25 175 PHE A O 1
ATOM 1286 N N . ALA A 1 176 ? 12.304 8.133 -0.203 1.00 96.44 176 ALA A N 1
ATOM 1287 C CA . ALA A 1 176 ? 11.937 9.412 0.399 1.00 96.44 176 ALA A CA 1
ATOM 1288 C C . ALA A 1 176 ? 10.558 9.904 -0.072 1.00 96.44 176 ALA A C 1
ATOM 1290 O O . ALA A 1 176 ? 9.717 10.271 0.750 1.00 96.44 176 ALA A O 1
ATOM 1291 N N . VAL A 1 177 ? 10.297 9.884 -1.383 1.00 95.81 177 VAL A N 1
ATOM 1292 C CA . VAL A 1 177 ? 9.007 10.333 -1.934 1.00 95.81 177 VAL A CA 1
ATOM 1293 C C . VAL A 1 177 ? 7.883 9.361 -1.561 1.00 95.81 177 VAL A C 1
ATOM 1295 O O . VAL A 1 177 ? 6.772 9.793 -1.259 1.00 95.81 177 VAL A O 1
ATOM 1298 N N . SER A 1 178 ? 8.180 8.062 -1.504 1.00 96.44 178 SER A N 1
ATOM 1299 C CA . SER A 1 178 ? 7.265 7.017 -1.030 1.00 96.44 178 SER A CA 1
ATOM 1300 C C . SER A 1 178 ? 6.848 7.259 0.426 1.00 96.44 178 SER A C 1
ATOM 1302 O O . SER A 1 178 ? 5.658 7.358 0.720 1.00 96.44 178 SER A O 1
ATOM 1304 N N . ALA A 1 179 ? 7.804 7.538 1.321 1.00 97.56 179 ALA A N 1
ATOM 1305 C CA . ALA A 1 179 ? 7.510 7.868 2.714 1.00 97.56 179 ALA A CA 1
ATOM 1306 C C . ALA A 1 179 ? 6.646 9.133 2.846 1.00 97.56 179 ALA A C 1
ATOM 1308 O O . ALA A 1 179 ? 5.673 9.142 3.600 1.00 97.56 179 ALA A O 1
ATOM 1309 N N . LEU A 1 180 ? 6.958 10.193 2.091 1.00 97.31 180 LEU A N 1
ATOM 1310 C CA . LEU A 1 180 ? 6.145 11.413 2.078 1.00 97.31 180 LEU A CA 1
ATOM 1311 C C . LEU A 1 180 ? 4.711 11.129 1.624 1.00 97.31 180 LEU A C 1
ATOM 1313 O O . LEU A 1 180 ? 3.759 11.599 2.250 1.00 97.31 180 LEU A O 1
ATOM 1317 N N . SER A 1 181 ? 4.546 10.326 0.575 1.00 96.69 181 SER A N 1
ATOM 1318 C CA . SER A 1 181 ? 3.223 9.957 0.088 1.00 96.69 181 SER A CA 1
ATOM 1319 C C . SER A 1 181 ? 2.445 9.112 1.100 1.00 96.69 181 SER A C 1
ATOM 1321 O O . SER A 1 181 ? 1.284 9.408 1.383 1.00 96.69 181 SER A O 1
ATOM 1323 N N . ALA A 1 182 ? 3.087 8.128 1.736 1.00 97.44 182 ALA A N 1
ATOM 1324 C CA . ALA A 1 182 ? 2.481 7.330 2.801 1.00 97.44 182 ALA A CA 1
ATOM 1325 C C . ALA A 1 182 ? 1.950 8.207 3.949 1.00 97.44 182 ALA A C 1
ATOM 1327 O O . ALA A 1 182 ? 0.838 7.987 4.439 1.00 97.44 182 ALA A O 1
ATOM 1328 N N . VAL A 1 183 ? 2.685 9.260 4.331 1.00 97.69 183 VAL A N 1
ATOM 1329 C CA . VAL A 1 183 ? 2.200 10.254 5.302 1.00 97.69 183 VAL A CA 1
ATOM 1330 C C . VAL A 1 183 ? 0.948 10.960 4.775 1.00 97.69 183 VAL A C 1
ATOM 1332 O O . VAL A 1 183 ? -0.067 10.975 5.474 1.00 97.69 183 VAL A O 1
ATOM 1335 N N . VAL A 1 184 ? 0.976 11.493 3.551 1.00 97.19 184 VAL A N 1
ATOM 1336 C CA . VAL A 1 184 ? -0.163 12.216 2.952 1.00 97.19 184 VAL A CA 1
ATOM 1337 C C . VAL A 1 184 ? -1.419 11.340 2.893 1.00 97.19 184 VAL A C 1
ATOM 1339 O O . VAL A 1 184 ? -2.478 11.746 3.377 1.00 97.19 184 VAL A O 1
ATOM 1342 N N . PHE A 1 185 ? -1.306 10.115 2.378 1.00 97.19 185 PHE A N 1
ATOM 1343 C CA . PHE A 1 185 ? -2.423 9.174 2.278 1.00 97.19 185 PHE A CA 1
ATOM 1344 C C . PHE A 1 185 ? -2.945 8.726 3.649 1.00 97.19 185 PHE A C 1
ATOM 1346 O O . PHE A 1 185 ? -4.158 8.602 3.834 1.00 97.19 185 PHE A O 1
ATOM 1353 N N . SER A 1 186 ? -2.070 8.558 4.646 1.00 96.31 186 SER A N 1
ATOM 1354 C CA . SER A 1 186 ? -2.501 8.238 6.014 1.00 96.31 186 SER A CA 1
ATOM 1355 C C . SER A 1 186 ? -3.327 9.368 6.645 1.00 96.31 186 SER A C 1
ATOM 1357 O O . SER A 1 186 ? -4.342 9.114 7.300 1.00 96.31 186 SER A O 1
ATOM 1359 N N . VAL A 1 187 ? -2.944 10.627 6.402 1.00 94.88 187 VAL A N 1
ATOM 1360 C CA . VAL A 1 187 ? -3.682 11.805 6.873 1.00 94.88 187 VAL A CA 1
ATOM 1361 C C . VAL A 1 187 ? -5.020 11.910 6.148 1.00 94.88 187 VAL A C 1
ATOM 1363 O O . VAL A 1 187 ? -6.045 12.126 6.797 1.00 94.88 187 VAL A O 1
ATOM 1366 N N . LEU A 1 188 ? -5.036 11.691 4.831 1.00 93.75 188 LEU A N 1
ATOM 1367 C CA . LEU A 1 188 ? -6.264 11.673 4.040 1.00 93.75 188 LEU A CA 1
ATOM 1368 C C . LEU A 1 188 ? -7.242 10.606 4.548 1.00 93.75 188 LEU A C 1
ATOM 1370 O O . LEU A 1 188 ? -8.415 10.907 4.763 1.00 93.75 188 LEU A O 1
ATOM 1374 N N . SER A 1 189 ? -6.755 9.395 4.838 1.00 93.75 189 SER A N 1
ATOM 1375 C CA . SER A 1 189 ? -7.562 8.335 5.450 1.00 93.75 189 SER A CA 1
ATOM 1376 C C . SER A 1 189 ? -8.198 8.799 6.761 1.00 93.75 189 SER A C 1
ATOM 1378 O O . SER A 1 189 ? -9.385 8.574 6.987 1.00 93.75 189 SER A O 1
ATOM 1380 N N . LEU A 1 190 ? -7.439 9.459 7.641 1.00 93.75 190 LEU A N 1
ATOM 1381 C CA . LEU A 1 190 ? -7.977 9.975 8.902 1.00 93.75 190 LEU A CA 1
ATOM 1382 C C . LEU A 1 190 ? -9.028 11.071 8.691 1.00 93.75 190 LEU A C 1
ATOM 1384 O O . LEU A 1 190 ? -10.002 11.125 9.443 1.00 93.75 190 LEU A O 1
ATOM 1388 N N . LEU A 1 191 ? -8.855 11.934 7.689 1.00 93.44 191 LEU A N 1
ATOM 1389 C CA . LEU A 1 191 ? -9.834 12.968 7.346 1.00 93.44 191 LEU A CA 1
ATOM 1390 C C . LEU A 1 191 ? -11.147 12.356 6.853 1.00 93.44 191 LEU A C 1
ATOM 1392 O O . LEU A 1 191 ? -12.205 12.707 7.373 1.00 93.44 191 LEU A O 1
ATOM 1396 N N . VAL A 1 192 ? -11.081 11.391 5.933 1.00 91.88 192 VAL A N 1
ATOM 1397 C CA . VAL A 1 192 ? -12.262 10.667 5.433 1.00 91.88 192 VAL A CA 1
ATOM 1398 C C . VAL A 1 192 ? -13.006 9.989 6.585 1.00 91.88 192 VAL A C 1
ATOM 1400 O O . VAL A 1 192 ? -14.218 10.143 6.727 1.00 91.88 192 VAL A O 1
ATOM 1403 N N . LEU A 1 193 ? -12.281 9.317 7.482 1.00 92.31 193 LEU A N 1
ATOM 1404 C CA . LEU A 1 193 ? -12.873 8.673 8.658 1.00 92.31 193 LEU A CA 1
ATOM 1405 C C . LEU A 1 193 ? -13.529 9.660 9.631 1.00 92.31 193 LEU A C 1
ATOM 1407 O O . LEU A 1 193 ? -14.516 9.309 10.277 1.00 92.31 193 LEU A O 1
ATOM 1411 N N . LYS A 1 194 ? -12.989 10.877 9.767 1.00 92.50 194 LYS A N 1
ATOM 1412 C CA . LYS A 1 194 ? -13.607 11.932 10.585 1.00 92.50 194 LYS A CA 1
ATOM 1413 C C . LYS A 1 194 ? -14.909 12.440 9.975 1.00 92.50 194 LYS A C 1
ATOM 1415 O O . LYS A 1 194 ? -15.812 12.766 10.734 1.00 92.50 194 LYS A O 1
ATOM 1420 N N . ILE A 1 195 ? -14.994 12.513 8.647 1.00 91.69 195 ILE A N 1
ATOM 1421 C CA . ILE A 1 195 ? -16.204 12.946 7.937 1.00 91.69 195 ILE A CA 1
ATOM 1422 C C . ILE A 1 195 ? -17.309 11.898 8.091 1.00 91.69 195 ILE A C 1
ATOM 1424 O O . ILE A 1 195 ? -18.421 12.257 8.440 1.00 91.69 195 ILE A O 1
ATOM 1428 N N . ILE A 1 196 ? -16.991 10.611 7.923 1.00 88.31 196 ILE A N 1
ATOM 1429 C CA . ILE A 1 196 ? -17.973 9.512 8.019 1.00 88.31 196 ILE A CA 1
ATOM 1430 C C . ILE A 1 196 ? -18.581 9.378 9.430 1.00 88.31 196 ILE A C 1
ATOM 1432 O O . ILE A 1 196 ? -19.684 8.865 9.580 1.00 88.31 196 ILE A O 1
ATOM 1436 N N . LYS A 1 197 ? -17.858 9.793 10.478 1.00 79.75 197 LYS A N 1
ATOM 1437 C CA . LYS A 1 197 ? -18.298 9.676 11.882 1.00 79.75 197 LYS A CA 1
ATOM 1438 C C . LYS A 1 197 ? -19.044 10.900 12.423 1.00 79.75 197 LYS A C 1
ATOM 1440 O O . LYS A 1 197 ? -19.384 10.895 13.606 1.00 79.75 197 LYS A O 1
ATOM 1445 N N . ARG A 1 198 ? -19.218 11.944 11.616 1.00 61.56 198 ARG A N 1
ATOM 1446 C CA . ARG A 1 198 ? -20.065 13.096 11.944 1.00 61.56 198 ARG A CA 1
ATOM 1447 C C . ARG A 1 198 ? -21.460 12.873 11.392 1.00 61.56 198 ARG A C 1
ATOM 1449 O O . ARG A 1 198 ? -22.398 13.284 12.101 1.00 61.56 198 ARG A O 1
#

Sequence (198 aa):
MANKTNLQDMATASAIGIAGALLFLFIFPSGAISTLMHEVLKLPGPGVGFGVVFGPFMAACALAASRLTGKRWAAAVSSAAFGAVMSTVVSVFNLQTADPGRLGSVEFFIGAVLLGLSLEAALYLFSKVREPVRFAASAVFADMIFLAYSLPFIFAKSAPEKYAALTGSKVLIIFAVSALSAVVFSVLSLLVLKIIKR

Secondary structure (DSSP, 8-state):
--SHHHHHHHHHHHHHHHHHHHHHHHHS-TTHHHIIIIII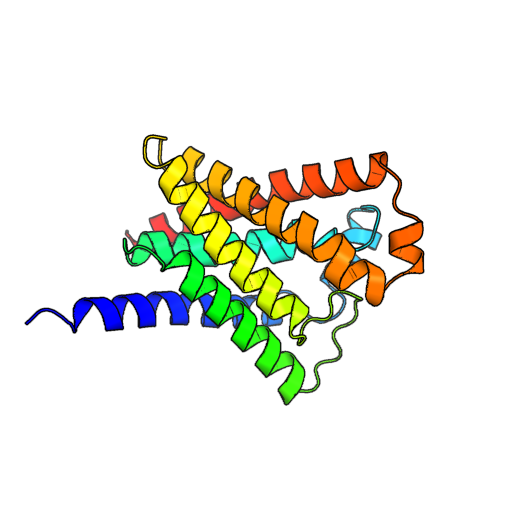S---STTHHIIIIIHHHHHHHHHHHHHHH--TTHHHHHHHHHHHHHHHHHHHTT----STT-TTSHHHHHHHHHHHHHHHHHH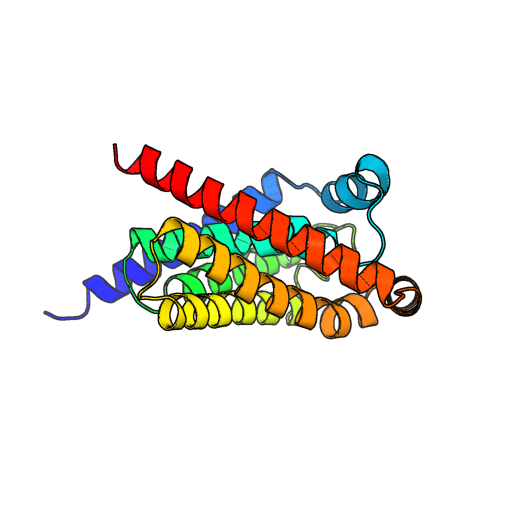HHTTTS-HHHHHHHHHHHHHHHHHHHHIIIIIHHHSHHHHHT--HHHHHHHHHHHHHHHHHHHHHHHHHHHHHT-

Radius of gyration: 16.31 Å; chains: 1; bounding box: 45×31×43 Å